Protein 2Q2L (pdb70)

Radius of gyration: 20.68 Å; Cα contacts (8 Å, |Δi|>4): 941; chains: 2; bounding box: 60×37×43 Å

Structure (mmCIF, N/CA/C/O backbone):
data_2Q2L
#
_entry.id   2Q2L
#
_cell.length_a   89.14
_cell.length_b   64.12
_cell.length_c   63.62
_cell.angle_alpha   90.00
_cell.angle_beta   124.33
_cell.angle_gamma   90.00
#
_symmetry.space_group_name_H-M   'C 1 2 1'
#
loop_
_entity.id
_entity.type
_entity.pdbx_description
1 polymer 'Superoxide Dismutase'
2 non-polymer 'ZINC ION'
3 non-polymer 'IODIDE ION'
4 water water
#
loop_
_atom_site.group_PDB
_atom_site.id
_atom_site.type_symbol
_atom_site.label_atom_id
_atom_site.label_alt_id
_atom_site.label_comp_id
_atom_site.label_asym_id
_atom_site.label_entity_id
_atom_site.label_seq_id
_atom_site.pdbx_PDB_ins_code
_atom_site.Cartn_x
_atom_site.Cartn_y
_atom_site.Cartn_z
_atom_site.occupancy
_atom_site.B_iso_or_equiv
_atom_site.auth_seq_id
_atom_site.auth_comp_id
_atom_site.auth_asym_id
_atom_site.auth_atom_id
_atom_site.pdbx_PDB_model_num
ATOM 1 N N . MET A 1 1 ? 21.089 18.252 19.776 1.00 30.28 1 MET A N 1
ATOM 2 C CA . MET A 1 1 ? 21.275 16.866 19.212 1.00 31.19 1 MET A CA 1
ATOM 3 C C . MET A 1 1 ? 20.445 15.799 19.848 1.00 30.07 1 MET A C 1
ATOM 4 O O . MET A 1 1 ? 20.720 15.382 21.017 1.00 30.91 1 MET A O 1
ATOM 9 N N . ALA A 1 2 ? 19.456 15.338 19.067 1.00 27.44 2 ALA A N 1
ATOM 10 C CA . ALA A 1 2 ? 18.680 14.171 19.404 1.00 25.01 2 ALA A CA 1
ATOM 11 C C . ALA A 1 2 ? 19.444 12.877 19.093 1.00 24.02 2 ALA A C 1
ATOM 12 O O . ALA A 1 2 ? 20.137 12.793 18.076 1.00 22.07 2 ALA A O 1
ATOM 14 N N . LYS A 1 3 ? 19.313 11.873 19.987 1.00 22.29 3 LYS A N 1
ATOM 15 C CA . LYS A 1 3 ? 19.974 10.598 19.800 1.00 20.97 3 LYS A CA 1
ATOM 16 C C . LYS A 1 3 ? 19.046 9.440 20.150 1.00 21.40 3 LYS A C 1
ATOM 17 O O . LYS A 1 3 ? 18.180 9.548 21.029 1.00 20.93 3 LYS A O 1
ATOM 23 N N . GLY A 1 4 ? 19.252 8.324 19.458 1.00 20.30 4 GLY A N 1
ATOM 24 C CA . GLY A 1 4 ? 18.453 7.165 19.636 1.00 19.68 4 GLY A CA 1
ATOM 25 C C . GLY A 1 4 ? 19.317 5.967 19.445 1.00 19.61 4 GL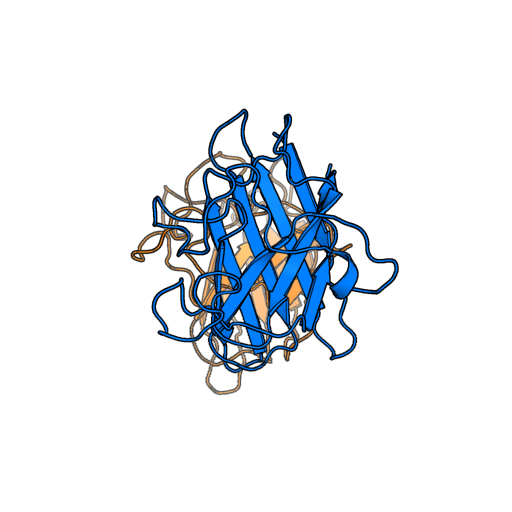Y A C 1
ATOM 26 O O . GLY A 1 4 ? 20.344 6.019 18.773 1.00 19.55 4 GLY A O 1
ATOM 27 N N . VAL A 1 5 ? 18.921 4.880 20.088 1.00 19.84 5 VAL A N 1
ATOM 28 C CA . VAL A 1 5 ? 19.646 3.636 19.939 1.00 18.73 5 VAL A CA 1
ATOM 29 C C . VAL A 1 5 ? 18.701 2.450 20.097 1.00 19.14 5 VAL A C 1
ATOM 30 O O . VAL A 1 5 ? 17.871 2.397 21.040 1.00 19.60 5 VAL A O 1
ATOM 34 N N . ALA A 1 6 ? 18.827 1.543 19.132 1.00 18.82 6 ALA A N 1
ATOM 35 C CA . ALA A 1 6 ? 18.106 0.313 19.090 1.00 17.92 6 ALA A CA 1
ATOM 36 C C . ALA A 1 6 ? 19.064 -0.851 19.171 1.00 18.13 6 ALA A C 1
ATOM 37 O O . ALA A 1 6 ? 20.060 -0.929 18.468 1.00 18.54 6 ALA A O 1
ATOM 39 N N . VAL A 1 7 ? 18.756 -1.738 20.086 1.00 18.99 7 VAL A N 1
ATOM 40 C CA . VAL A 1 7 ? 19.491 -2.928 20.306 1.00 20.12 7 VAL A CA 1
ATOM 41 C C . VAL A 1 7 ? 18.650 -4.032 19.711 1.00 21.86 7 VAL A C 1
ATOM 42 O O . VAL A 1 7 ? 17.468 -4.161 20.036 1.00 22.85 7 VAL A O 1
ATOM 46 N N . LEU A 1 8 ? 19.254 -4.817 18.817 1.00 22.60 8 LEU A N 1
ATOM 47 C CA . LEU A 1 8 ? 18.529 -5.868 18.128 1.00 23.31 8 LEU A CA 1
ATOM 48 C C . LEU A 1 8 ? 18.291 -7.090 19.000 1.00 23.69 8 LEU A C 1
ATOM 49 O O . LEU A 1 8 ? 19.220 -7.572 19.666 1.00 23.22 8 LEU A O 1
ATOM 54 N N . SER A 1 9 ? 17.045 -7.588 18.985 1.00 24.51 9 SER A N 1
ATOM 55 C CA . SER A 1 9 ? 16.765 -8.968 19.345 1.00 26.19 9 SER A CA 1
ATOM 56 C C . SER A 1 9 ? 16.196 -9.722 18.164 1.00 27.46 9 SER A C 1
ATOM 57 O O . SER A 1 9 ? 15.721 -9.144 17.188 1.00 28.47 9 SER A O 1
ATOM 60 N N . SER A 1 10 ? 16.289 -11.032 18.281 1.00 29.38 10 SER A N 1
ATOM 61 C CA . SER A 1 10 ? 16.032 -11.989 17.212 1.00 30.71 10 SER A CA 1
ATOM 62 C C . SER A 1 10 ? 15.956 -13.356 17.893 1.00 31.55 10 SER A C 1
ATOM 63 O O . SER A 1 10 ? 16.565 -13.520 18.969 1.00 31.10 10 SER A O 1
ATOM 66 N N . SER A 1 11 ? 15.262 -14.315 17.256 1.00 32.17 11 SER A N 1
ATOM 67 C CA . SER A 1 11 ? 15.216 -15.725 17.721 1.00 33.60 11 SER A CA 1
ATOM 68 C C . SER A 1 11 ? 15.771 -16.745 16.627 1.00 35.53 11 SER A C 1
ATOM 69 O O . SER A 1 11 ? 15.160 -17.780 16.287 1.00 36.67 11 SER A O 1
ATOM 72 N N . GLU A 1 12 ? 16.959 -16.405 16.116 1.00 35.55 12 GLU A N 1
ATOM 73 C CA . GLU A 1 12 ? 17.412 -16.672 14.778 1.00 34.97 12 GLU A CA 1
ATOM 74 C C . GLU A 1 12 ? 18.871 -16.168 14.725 1.00 33.94 12 GLU A C 1
ATOM 75 O O . GLU A 1 12 ? 19.503 -16.138 13.675 1.00 33.08 12 GLU A O 1
ATOM 81 N N . GLY A 1 13 ? 19.379 -15.722 15.864 1.00 32.56 13 GLY A N 1
ATOM 82 C CA . GLY A 1 13 ? 20.794 -15.444 16.001 1.00 31.37 13 GLY A CA 1
ATOM 83 C C . GLY A 1 13 ? 21.303 -14.128 15.434 1.00 29.68 13 GLY A C 1
ATOM 84 O O . GLY A 1 13 ? 22.498 -13.874 15.487 1.00 30.12 13 GLY A O 1
ATOM 85 N N . VAL A 1 14 ? 20.423 -13.303 14.883 1.00 28.06 14 VAL A N 1
ATOM 86 C CA . VAL A 1 14 ? 20.771 -11.911 14.505 1.00 25.25 14 VAL A CA 1
ATOM 87 C C . VAL A 1 14 ? 21.142 -11.057 15.719 1.00 24.62 14 VAL A C 1
ATOM 88 O O . VAL A 1 14 ? 20.464 -11.031 16.760 1.00 24.79 14 VAL A O 1
ATOM 92 N N . ALA A 1 15 ? 22.257 -10.347 15.610 1.00 23.88 15 ALA A N 1
ATOM 93 C CA . ALA A 1 15 ? 22.570 -9.375 16.656 1.00 21.86 15 ALA A CA 1
ATOM 94 C C . ALA A 1 15 ? 23.056 -8.053 16.057 1.00 20.78 15 ALA A C 1
ATOM 95 O O . ALA A 1 15 ? 23.531 -8.022 14.961 1.00 20.08 15 ALA A O 1
ATOM 97 N N . GLY A 1 16 ? 22.946 -6.952 16.789 1.00 21.23 16 GLY A N 1
ATOM 98 C CA . GLY A 1 16 ? 23.383 -5.674 16.283 1.00 21.32 16 GLY A CA 1
ATOM 99 C C . GLY A 1 16 ? 22.911 -4.498 17.120 1.00 21.89 16 GLY A C 1
ATOM 100 O O . GLY A 1 16 ? 22.061 -4.655 17.992 1.00 20.84 16 GLY A O 1
ATOM 101 N N . THR A 1 17 ? 23.504 -3.319 16.862 1.00 22.28 17 THR A N 1
ATOM 102 C CA . THR A 1 17 ? 22.979 -2.059 17.352 1.00 21.94 17 THR A CA 1
ATOM 103 C C . THR A 1 17 ? 22.906 -1.011 16.226 1.00 21.74 17 THR A C 1
ATOM 104 O O . THR A 1 17 ? 23.646 -1.088 15.262 1.00 21.06 17 THR A O 1
ATOM 108 N N . ILE A 1 18 ? 21.907 -0.137 16.315 1.00 21.02 18 ILE A N 1
ATOM 109 C CA . ILE A 1 18 ? 21.592 0.870 15.343 1.00 20.45 18 ILE A CA 1
ATOM 110 C C . ILE A 1 18 ? 21.517 2.203 16.087 1.00 21.53 18 ILE A C 1
ATOM 111 O O . ILE A 1 18 ? 20.765 2.335 17.057 1.00 21.13 18 ILE A O 1
ATOM 116 N N . LEU A 1 19 ? 22.280 3.183 15.623 1.00 22.25 19 LEU A N 1
ATOM 117 C CA . LEU A 1 19 ? 22.296 4.506 16.239 1.00 23.40 19 LEU A CA 1
ATOM 118 C C . LEU A 1 19 ? 21.554 5.477 15.313 1.00 23.63 19 LEU A C 1
ATOM 119 O O . LEU A 1 19 ? 21.669 5.370 14.065 1.00 23.42 19 LEU A O 1
ATOM 124 N N . PHE A 1 20 ? 20.834 6.417 15.932 1.00 23.00 20 PHE A N 1
ATOM 125 C CA . PHE A 1 20 ? 20.225 7.541 15.251 1.00 23.61 20 PHE A CA 1
ATOM 126 C C . PHE A 1 20 ? 20.721 8.831 15.904 1.00 25.24 20 PHE A C 1
ATOM 127 O O . PHE A 1 20 ? 21.115 8.872 17.093 1.00 25.07 20 PHE A O 1
ATOM 135 N N . THR A 1 21 ? 20.627 9.908 15.122 1.00 26.55 21 THR A N 1
ATOM 136 C CA . THR A 1 21 ? 21.305 11.165 15.385 1.00 26.03 21 THR A CA 1
ATOM 137 C C . THR A 1 21 ? 20.564 12.139 14.523 1.00 27.72 21 THR A C 1
ATOM 138 O O . THR A 1 21 ? 20.155 11.782 13.416 1.00 27.84 21 THR A O 1
ATOM 142 N N . GLN A 1 22 ? 20.341 13.350 15.038 1.00 29.50 22 GLN A N 1
ATOM 143 C CA . GLN A 1 22 ? 19.704 14.434 14.297 1.00 31.32 22 GLN A CA 1
ATOM 144 C C . GLN A 1 22 ? 20.073 15.775 14.919 1.00 33.22 22 GLN A C 1
ATOM 145 O O . GLN A 1 22 ? 19.645 16.009 16.055 1.00 32.83 22 GLN A O 1
ATOM 151 N N . GLU A 1 23 ? 20.847 16.637 14.204 1.00 36.05 23 GLU A N 1
ATOM 152 C CA . GLU A 1 23 ? 21.128 18.053 14.637 1.00 38.57 23 GLU A CA 1
ATOM 153 C C . GLU A 1 23 ? 19.878 18.884 14.388 1.00 39.61 23 GLU A C 1
ATOM 154 O O . GLU A 1 23 ? 19.425 18.980 13.224 1.00 40.61 23 GLU A O 1
ATOM 160 N N . GLY A 1 24 ? 19.330 19.484 15.445 1.00 39.91 24 GLY A N 1
ATOM 161 C CA . GLY A 1 24 ? 18.190 20.394 15.319 1.00 40.80 24 GLY A CA 1
ATOM 162 C C . GLY A 1 24 ? 17.140 19.655 14.538 1.00 41.50 24 GLY A C 1
ATOM 163 O O . GLY A 1 24 ? 16.724 18.550 14.948 1.00 42.80 24 GLY A O 1
ATOM 164 N N . ASP A 1 25 ? 16.725 20.212 13.406 1.00 41.42 25 ASP A N 1
ATOM 165 C CA . ASP A 1 25 ? 15.860 19.456 12.500 1.00 41.60 25 ASP A CA 1
ATOM 166 C C . ASP A 1 25 ? 16.427 19.195 11.052 1.00 40.16 25 ASP A C 1
ATOM 167 O O . ASP A 1 25 ? 15.666 19.132 10.077 1.00 39.92 25 ASP A O 1
ATOM 172 N N . GLY A 1 26 ? 17.755 19.044 10.934 1.00 37.77 26 GLY A N 1
ATOM 173 C CA . GLY A 1 26 ? 18.358 18.389 9.749 1.00 35.29 26 GLY A CA 1
ATOM 174 C C . GLY A 1 26 ? 17.880 16.915 9.485 1.00 32.39 26 GLY A C 1
ATOM 175 O O . GLY A 1 26 ? 16.943 16.439 10.120 1.00 31.61 26 GLY A O 1
ATOM 176 N N . PRO A 1 27 ? 18.539 16.186 8.553 1.00 30.16 27 PRO A N 1
ATOM 177 C CA . PRO A 1 27 ? 18.131 14.808 8.353 1.00 28.09 27 PRO A CA 1
ATOM 178 C C . PRO A 1 27 ? 18.573 13.973 9.547 1.00 26.23 27 PRO A C 1
ATOM 179 O O . PRO A 1 27 ? 19.458 14.428 10.307 1.00 25.31 27 PRO A O 1
ATOM 183 N N . THR A 1 28 ? 17.971 12.770 9.713 1.00 24.05 28 THR A N 1
ATOM 184 C CA . THR A 1 28 ? 18.565 11.809 10.631 1.00 21.88 28 THR A CA 1
ATOM 185 C C . THR A 1 28 ? 19.585 10.925 9.982 1.00 21.17 28 THR A C 1
ATOM 186 O O . THR A 1 28 ? 19.413 10.478 8.874 1.00 21.66 28 THR A O 1
ATOM 190 N N . THR A 1 29 ? 20.708 10.753 10.663 1.00 20.43 29 THR A N 1
ATOM 191 C CA . THR A 1 29 ? 21.728 9.794 10.244 1.00 18.52 29 THR A CA 1
ATOM 192 C C . THR A 1 29 ? 21.578 8.487 11.028 1.00 19.51 29 THR A C 1
ATOM 193 O O . THR A 1 29 ? 21.550 8.495 12.290 1.00 17.69 29 THR A O 1
ATOM 197 N N . VAL A 1 30 ? 21.491 7.364 10.303 1.00 19.63 30 VAL A N 1
ATOM 198 C CA . VAL A 1 30 ? 21.404 6.051 10.982 1.00 20.05 30 VAL A CA 1
ATOM 199 C C . VAL A 1 30 ? 22.598 5.192 10.649 1.00 20.82 30 VAL A C 1
ATOM 200 O O . VAL A 1 30 ? 22.975 5.032 9.490 1.00 20.35 30 VAL A O 1
ATOM 204 N N . THR A 1 31 ? 23.241 4.708 11.712 1.00 21.38 31 THR A N 1
ATOM 205 C CA . THR A 1 31 ? 24.445 3.956 11.568 1.00 21.26 31 THR A CA 1
ATOM 206 C C . THR A 1 31 ? 24.335 2.641 12.299 1.00 21.61 31 THR A C 1
ATOM 207 O O . THR A 1 31 ? 24.127 2.568 13.522 1.00 21.65 31 THR A O 1
ATOM 211 N N . GLY A 1 32 ? 24.412 1.575 11.534 1.00 21.33 32 GLY A N 1
ATOM 212 C CA . GLY A 1 32 ? 24.128 0.306 12.103 1.00 22.47 32 GLY A CA 1
ATOM 213 C C . GLY A 1 32 ? 25.249 -0.654 11.918 1.00 24.26 32 GLY A C 1
ATOM 214 O O . GLY A 1 32 ? 26.105 -0.506 10.989 1.00 25.29 32 GLY A O 1
ATOM 215 N N . ASN A 1 33 ? 25.234 -1.679 12.758 1.00 24.86 33 ASN A N 1
ATOM 216 C CA . ASN A 1 33 ? 26.238 -2.709 12.684 1.00 28.24 33 ASN A CA 1
ATOM 217 C C . ASN A 1 33 ? 25.533 -3.946 13.175 1.00 27.84 33 ASN A C 1
ATOM 218 O O . ASN A 1 33 ? 24.895 -3.918 14.225 1.00 28.80 33 ASN A O 1
ATOM 223 N N . ILE A 1 34 ? 25.534 -5.009 12.363 1.00 27.28 34 ILE A N 1
ATOM 224 C CA . ILE A 1 34 ? 24.667 -6.176 12.611 1.00 25.97 34 ILE A CA 1
ATOM 225 C C . ILE A 1 34 ? 25.393 -7.420 12.246 1.00 24.72 34 ILE A C 1
ATOM 226 O O . ILE A 1 34 ? 26.146 -7.413 11.315 1.00 24.69 34 ILE A O 1
ATOM 231 N N . SER A 1 35 ? 25.132 -8.511 12.944 1.00 24.89 35 SER A N 1
ATOM 232 C CA . SER A 1 35 ? 25.769 -9.799 12.628 1.00 25.16 35 SER A CA 1
ATOM 233 C C . SER A 1 35 ? 24.734 -10.903 12.625 1.00 24.24 35 SER A C 1
ATOM 234 O O . SER A 1 35 ? 23.582 -10.716 13.078 1.00 22.54 35 SER A O 1
ATOM 237 N N . GLY A 1 36 ? 25.157 -12.045 12.093 1.00 24.05 36 GLY A N 1
ATOM 238 C CA . GLY A 1 36 ? 24.323 -13.270 12.048 1.00 25.11 36 GLY A CA 1
ATOM 239 C C . GLY A 1 36 ? 23.256 -13.330 10.970 1.00 25.07 36 GLY A C 1
ATOM 240 O O . GLY A 1 36 ? 22.216 -13.950 11.163 1.00 26.64 36 GLY A O 1
ATOM 241 N N . LEU A 1 37 ? 23.557 -12.716 9.837 1.00 25.31 37 LEU A N 1
ATOM 242 C CA A LEU A 1 37 ? 22.627 -12.544 8.730 0.50 25.39 37 LEU A CA 1
ATOM 243 C CA B LEU A 1 37 ? 22.623 -12.576 8.721 0.50 24.97 37 LEU A CA 1
ATOM 244 C C . LEU A 1 37 ? 23.197 -13.234 7.471 1.00 25.71 37 LEU A C 1
ATOM 245 O O . LEU A 1 37 ? 24.455 -13.272 7.270 1.00 25.32 37 LEU A O 1
ATOM 254 N N . LYS A 1 38 ? 22.293 -13.774 6.645 1.00 25.92 38 LYS A N 1
ATOM 255 C CA . LYS A 1 38 ? 22.589 -14.327 5.296 1.00 26.93 38 LYS A CA 1
ATOM 256 C C . LYS A 1 38 ? 23.109 -13.206 4.415 1.00 25.87 38 LYS A C 1
ATOM 257 O O . LYS A 1 38 ? 22.567 -12.081 4.431 1.00 25.75 38 LYS A O 1
ATOM 263 N N . PRO A 1 39 ? 24.216 -13.464 3.709 1.00 25.07 39 PRO A N 1
ATOM 264 C CA . PRO A 1 39 ? 24.734 -12.436 2.818 1.00 24.04 39 PRO A CA 1
ATOM 265 C C . PRO A 1 39 ? 23.736 -11.944 1.759 1.00 24.63 39 PRO A C 1
ATOM 266 O O . PRO A 1 39 ? 22.947 -12.748 1.211 1.00 26.06 39 PRO A O 1
ATOM 270 N N . GLY A 1 40 ? 23.806 -10.651 1.427 1.00 23.45 40 GLY A N 1
ATOM 271 C CA . GLY A 1 40 ? 23.031 -10.132 0.357 1.00 22.84 40 GLY A CA 1
ATOM 272 C C . GLY A 1 40 ? 22.143 -9.085 0.977 1.00 22.41 40 GLY A C 1
ATOM 273 O O . GLY A 1 40 ? 22.368 -8.658 2.102 1.00 21.55 40 GLY A O 1
ATOM 274 N N . LEU A 1 41 ? 21.121 -8.694 0.228 1.00 22.23 41 LEU A N 1
ATOM 275 C CA . LEU A 1 41 ? 20.295 -7.558 0.552 1.00 21.76 41 LEU A CA 1
ATOM 276 C C . LEU A 1 41 ? 19.129 -7.991 1.421 1.00 21.28 41 LEU A C 1
ATOM 277 O O . LEU A 1 41 ? 18.493 -9.042 1.173 1.00 20.03 41 LEU A O 1
ATOM 282 N N . HIS A 1 42 ? 18.935 -7.194 2.482 1.00 20.57 42 HIS A N 1
ATOM 283 C CA . HIS A 1 42 ? 17.897 -7.321 3.469 1.00 20.36 42 HIS A CA 1
ATOM 284 C C . HIS A 1 42 ? 17.149 -6.008 3.558 1.00 20.92 42 HIS A C 1
ATOM 285 O O . HIS A 1 42 ? 17.762 -4.928 3.712 1.00 23.42 42 HIS A O 1
ATOM 292 N N . GLY A 1 43 ? 15.839 -6.033 3.489 1.00 20.73 43 GLY A N 1
ATOM 293 C CA . GLY A 1 43 ? 15.089 -4.777 3.708 1.00 19.36 43 GLY A CA 1
ATOM 294 C C . GLY A 1 43 ? 15.140 -4.280 5.159 1.00 20.24 43 GLY A C 1
ATOM 295 O O . GLY A 1 43 ? 15.233 -5.062 6.124 1.00 20.61 43 GLY A O 1
ATOM 296 N N . PHE A 1 44 ? 15.062 -2.976 5.327 1.00 19.18 44 PHE A N 1
ATOM 297 C CA . PHE A 1 44 ? 15.416 -2.371 6.572 1.00 19.03 44 PHE A CA 1
ATOM 298 C C . PHE A 1 44 ? 14.541 -1.129 6.830 1.00 19.67 44 PHE A C 1
ATOM 299 O O . PHE A 1 44 ? 14.638 -0.107 6.142 1.00 19.40 44 PHE A O 1
ATOM 307 N N . HIS A 1 45 ? 13.629 -1.221 7.794 1.00 20.25 45 HIS A N 1
ATOM 308 C CA . HIS A 1 45 ? 12.569 -0.222 7.817 1.00 18.88 45 HIS A CA 1
ATOM 309 C C . HIS A 1 45 ? 12.411 0.197 9.251 1.00 18.96 45 HIS A C 1
ATOM 310 O O . HIS A 1 45 ? 12.779 -0.541 10.179 1.00 17.23 45 HIS A O 1
ATOM 317 N N . VAL A 1 46 ? 11.929 1.421 9.420 1.00 18.18 46 VAL A N 1
ATOM 318 C CA . VAL A 1 46 ? 11.368 1.798 10.709 1.00 17.30 46 VAL A CA 1
ATOM 319 C C . VAL A 1 46 ? 9.905 1.379 10.701 1.00 16.58 46 VAL A C 1
ATOM 320 O O . VAL A 1 46 ? 9.159 1.734 9.768 1.00 15.22 46 VAL A O 1
ATOM 324 N N . HIS A 1 47 ? 9.504 0.620 11.733 1.00 16.42 47 HIS A N 1
ATOM 325 C CA . HIS A 1 47 ? 8.098 0.142 11.850 1.00 16.49 47 HIS A CA 1
ATOM 326 C C . HIS A 1 47 ? 7.263 1.079 12.684 1.00 16.61 47 HIS A C 1
ATOM 327 O O . HIS A 1 47 ? 7.861 1.957 13.295 1.00 17.80 47 HIS A O 1
ATOM 334 N N . ALA A 1 48 ? 5.924 0.958 12.670 1.00 16.55 48 ALA A N 1
ATOM 335 C CA . ALA A 1 48 ? 5.034 1.979 13.265 1.00 16.76 48 ALA A CA 1
ATOM 336 C C . ALA A 1 48 ? 5.101 2.056 14.785 1.00 18.07 48 ALA A C 1
ATOM 337 O O . ALA A 1 48 ? 5.104 3.165 15.338 1.00 18.33 48 ALA A O 1
ATOM 339 N N . LEU A 1 49 ? 5.139 0.888 15.448 1.00 17.65 49 LEU A N 1
ATOM 340 C CA . LEU A 1 49 ? 4.957 0.812 16.888 1.00 17.14 49 LEU A CA 1
ATOM 341 C C . LEU A 1 49 ? 6.205 0.202 17.493 1.00 17.08 49 LEU A C 1
ATOM 342 O O . LEU A 1 49 ? 7.027 -0.352 16.771 1.00 15.73 49 LEU A O 1
ATOM 347 N N . GLY A 1 50 ? 6.346 0.347 18.813 1.00 16.81 50 GLY A N 1
ATOM 348 C CA . GLY A 1 50 ? 7.486 -0.262 19.562 1.00 17.40 50 GLY A CA 1
ATOM 349 C C . GLY A 1 50 ? 6.952 -1.282 20.522 1.00 18.41 50 GLY A C 1
ATOM 350 O O . GLY A 1 50 ? 7.473 -1.467 21.606 1.00 18.87 50 GLY A O 1
ATOM 351 N N . ASP A 1 51 ? 5.858 -1.931 20.106 1.00 19.65 51 ASP A N 1
ATOM 352 C CA . ASP A 1 51 ? 5.154 -2.891 20.907 1.00 20.39 51 ASP A CA 1
ATOM 353 C C . ASP A 1 51 ? 5.787 -4.226 20.592 1.00 21.16 51 ASP A C 1
ATOM 354 O O . ASP A 1 51 ? 5.680 -4.695 19.477 1.00 23.60 51 ASP A O 1
ATOM 359 N N . THR A 1 52 ? 6.471 -4.837 21.563 1.00 21.66 52 THR A N 1
ATOM 360 C CA . THR A 1 52 ? 7.107 -6.126 21.353 1.00 19.39 52 THR A CA 1
ATOM 361 C C . THR A 1 52 ? 6.462 -7.229 22.190 1.00 20.91 52 THR A C 1
ATOM 362 O O . THR A 1 52 ? 7.102 -8.218 22.394 1.00 21.94 52 THR A O 1
ATOM 366 N N . THR A 1 53 ? 5.202 -7.087 22.628 1.00 21.66 53 THR A N 1
ATOM 367 C CA . THR A 1 53 ? 4.503 -8.148 23.363 1.00 22.58 53 THR A CA 1
ATOM 368 C C . THR A 1 53 ? 4.350 -9.435 22.582 1.00 24.14 53 THR A C 1
ATOM 369 O O . THR A 1 53 ? 4.255 -10.531 23.170 1.00 23.82 53 THR A O 1
ATOM 373 N N . ASN A 1 54 ? 4.331 -9.317 21.259 1.00 24.75 54 ASN A N 1
ATOM 374 C CA . ASN A 1 54 ? 4.380 -10.516 20.426 1.00 25.00 54 ASN A CA 1
ATOM 375 C C . ASN A 1 54 ? 5.637 -10.512 19.535 1.00 25.11 54 ASN A C 1
ATOM 376 O O . ASN A 1 54 ? 5.610 -10.872 18.374 1.00 26.29 54 ASN A O 1
ATOM 381 N N . GLY A 1 55 ? 6.768 -10.097 20.087 1.00 23.88 55 GLY A N 1
ATOM 382 C CA . GLY A 1 55 ? 7.964 -10.060 19.303 1.00 22.61 55 GLY A CA 1
ATOM 383 C C . GLY A 1 55 ? 8.001 -8.950 18.278 1.00 22.06 55 GLY A C 1
ATOM 384 O O . GLY A 1 55 ? 7.406 -7.920 18.462 1.00 21.30 55 GLY A O 1
ATOM 385 N N . CYS A 1 56 ? 8.748 -9.172 17.196 1.00 21.76 56 CYS A N 1
ATOM 386 C CA . CYS A 1 56 ? 8.734 -8.295 16.040 1.00 20.66 56 CYS A CA 1
ATOM 387 C C . CYS A 1 56 ? 7.387 -8.118 15.399 1.00 20.09 56 CYS A C 1
ATOM 388 O O . CYS A 1 56 ? 7.182 -7.119 14.727 1.00 20.23 56 CYS A O 1
ATOM 391 N N . MET A 1 57 ? 6.495 -9.085 15.575 1.00 20.42 57 MET A N 1
ATOM 392 C CA . MET A 1 57 ? 5.194 -9.018 14.917 1.00 22.40 57 MET A CA 1
ATOM 393 C C . MET A 1 57 ? 4.310 -7.861 15.443 1.00 21.84 57 MET A C 1
ATOM 394 O O . MET A 1 57 ? 3.608 -7.213 14.659 1.00 23.75 57 MET A O 1
ATOM 399 N N . SER A 1 58 ? 4.351 -7.578 16.737 1.00 20.09 58 SER A N 1
ATOM 400 C CA . SER A 1 58 ? 3.520 -6.539 17.267 1.00 18.87 58 SER A CA 1
ATOM 401 C C . SER A 1 58 ? 3.968 -5.121 16.945 1.00 18.92 58 SER A C 1
ATOM 402 O O . SER A 1 58 ? 3.324 -4.137 17.321 1.00 20.17 58 SER A O 1
ATOM 405 N N . THR A 1 59 ? 5.042 -4.999 16.199 1.00 18.47 59 THR A N 1
ATOM 406 C CA . THR A 1 59 ? 5.565 -3.685 15.816 1.00 17.22 59 THR A CA 1
ATOM 407 C C . THR A 1 59 ? 4.862 -3.014 14.651 1.00 17.68 59 THR A C 1
ATOM 408 O O . THR A 1 59 ? 5.263 -1.958 14.242 1.00 19.79 59 THR A O 1
ATOM 412 N N . GLY A 1 60 ? 3.789 -3.574 14.118 1.00 18.42 60 GLY A N 1
ATOM 413 C CA . GLY A 1 60 ? 3.005 -2.873 13.099 1.00 17.50 60 GLY A CA 1
ATOM 414 C C . GLY A 1 60 ? 3.639 -2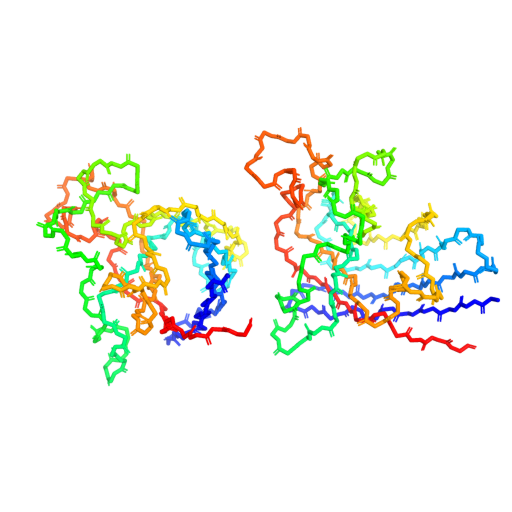.901 11.719 1.00 18.40 60 GLY A C 1
ATOM 415 O O . GLY A 1 60 ? 4.718 -3.490 11.534 1.00 18.16 60 GLY A O 1
ATOM 416 N N . PRO A 1 61 ? 3.007 -2.193 10.743 1.00 18.30 61 PRO A N 1
ATOM 417 C CA . PRO A 1 61 ? 3.528 -2.120 9.381 1.00 18.01 61 PRO A CA 1
ATOM 418 C C . PRO A 1 61 ? 4.674 -1.080 9.368 1.00 18.29 61 PRO A C 1
ATOM 419 O O . PRO A 1 61 ? 5.034 -0.603 10.465 1.00 17.28 61 PRO A O 1
ATOM 423 N N . HIS A 1 62 ? 5.187 -0.695 8.164 1.00 17.01 62 HIS A N 1
ATOM 424 C CA . HIS A 1 62 ? 6.183 0.310 8.094 1.00 15.96 62 HIS A CA 1
ATOM 425 C C . HIS A 1 62 ? 5.606 1.636 8.596 1.00 15.70 62 HIS A C 1
ATOM 426 O O . HIS A 1 62 ? 4.427 1.942 8.449 1.00 15.81 62 HIS A O 1
ATOM 433 N N . PHE A 1 63 ? 6.459 2.442 9.211 1.00 15.75 63 PHE A N 1
ATOM 434 C CA . PHE A 1 63 ? 6.044 3.731 9.773 1.00 14.46 63 PHE A CA 1
ATOM 435 C C . PHE A 1 63 ? 5.571 4.567 8.598 1.00 14.79 63 PHE A C 1
ATOM 436 O O . PHE A 1 63 ? 6.306 4.666 7.600 1.00 14.34 63 PHE A O 1
ATOM 444 N N . ASN A 1 64 ? 4.392 5.197 8.732 1.00 14.42 64 ASN A N 1
ATOM 445 C CA . ASN A 1 64 ? 3.710 5.764 7.592 1.00 15.09 64 ASN A CA 1
ATOM 446 C C . ASN A 1 64 ? 2.741 6.879 7.925 1.00 16.60 64 ASN A C 1
ATOM 447 O O . ASN A 1 64 ? 1.547 6.752 7.545 1.00 17.78 64 ASN A O 1
ATOM 452 N N . PRO A 1 65 ? 3.216 7.989 8.588 1.00 16.89 65 PRO A N 1
ATOM 453 C CA . PRO A 1 65 ? 2.226 9.043 8.908 1.00 16.35 65 PRO A CA 1
ATOM 454 C C . PRO A 1 65 ? 1.508 9.659 7.664 1.00 17.18 65 PRO A C 1
ATOM 455 O O . PRO A 1 65 ? 0.341 10.096 7.784 1.00 15.72 65 PRO A O 1
ATOM 459 N N . ALA A 1 66 ? 2.182 9.684 6.498 1.00 17.53 66 ALA A N 1
ATOM 460 C CA . ALA A 1 66 ? 1.579 10.294 5.286 1.00 18.66 66 ALA A CA 1
ATOM 461 C C . ALA A 1 66 ? 0.511 9.440 4.560 1.00 20.26 66 ALA A C 1
ATOM 462 O O . ALA A 1 66 ? -0.161 9.957 3.625 1.00 22.67 66 ALA A O 1
ATOM 464 N N . GLY A 1 67 ? 0.336 8.171 4.973 1.00 19.85 67 GLY A N 1
ATOM 465 C CA . GLY A 1 67 ? -0.605 7.250 4.337 1.00 20.33 67 GLY A CA 1
ATOM 466 C C . GLY A 1 67 ? -0.310 6.878 2.859 1.00 20.86 67 GLY A C 1
ATOM 467 O O . GLY A 1 67 ? -1.238 6.586 2.061 1.00 20.62 67 GLY A O 1
ATOM 468 N N . LYS A 1 68 ? 0.977 6.845 2.522 1.00 20.77 68 LYS A N 1
ATOM 469 C CA . LYS A 1 68 ? 1.483 6.467 1.193 1.00 18.95 68 LYS A CA 1
ATOM 470 C C . LYS A 1 68 ? 1.657 4.964 1.097 1.00 18.97 68 LYS A C 1
ATOM 471 O O . LYS A 1 68 ? 1.583 4.250 2.103 1.00 19.08 68 LYS A O 1
ATOM 477 N N . GLU A 1 69 ? 1.938 4.503 -0.126 1.00 18.77 69 GLU A N 1
ATOM 478 C CA . GLU A 1 69 ? 2.260 3.106 -0.411 1.00 18.27 69 GLU A CA 1
ATOM 479 C C . GLU A 1 69 ? 3.788 2.942 -0.402 1.00 18.51 69 GLU A C 1
ATOM 480 O O . GLU A 1 69 ? 4.572 3.930 -0.337 1.00 18.24 69 GLU A O 1
ATOM 486 N N . HIS A 1 70 ? 4.243 1.704 -0.384 1.00 17.86 70 HIS A N 1
ATOM 487 C CA . HIS A 1 70 ? 5.694 1.466 -0.231 1.00 17.23 70 HIS A CA 1
ATOM 488 C C . HIS A 1 70 ? 6.584 1.895 -1.445 1.00 17.29 70 HIS A C 1
ATOM 489 O O . HIS A 1 70 ? 6.161 1.799 -2.602 1.00 16.06 70 HIS A O 1
ATOM 496 N N . GLY A 1 71 ? 7.809 2.392 -1.161 1.00 17.87 71 GLY A N 1
ATOM 497 C CA . GLY A 1 71 ? 8.758 2.846 -2.168 1.00 16.42 71 GLY A CA 1
ATOM 498 C C . GLY A 1 71 ? 10.215 2.613 -1.777 1.00 18.43 71 GLY A C 1
ATOM 499 O O . GLY A 1 71 ? 10.483 1.833 -0.836 1.00 18.75 71 GLY A O 1
ATOM 500 N N . SER A 1 72 ? 11.156 3.209 -2.549 1.00 18.10 72 SER A N 1
ATOM 501 C CA A SER A 1 72 ? 12.537 3.295 -2.115 0.50 18.48 72 SER A CA 1
ATOM 502 C CA B SER A 1 72 ? 12.572 3.338 -2.187 0.50 17.51 72 SER A CA 1
ATOM 503 C C . SER A 1 72 ? 12.713 4.536 -1.269 1.00 19.01 72 SER A C 1
ATOM 504 O O . SER A 1 72 ? 11.844 5.466 -1.281 1.00 19.31 72 SER A O 1
ATOM 509 N N . PRO A 1 73 ? 13.787 4.569 -0.472 1.00 19.91 73 PRO A N 1
ATOM 510 C CA . PRO A 1 73 ? 13.940 5.815 0.281 1.00 20.97 73 PRO A CA 1
ATOM 511 C C . PRO A 1 73 ? 14.067 7.080 -0.626 1.00 23.26 73 PRO A C 1
ATOM 512 O O . PRO A 1 73 ? 13.875 8.199 -0.176 1.00 23.35 73 PRO A O 1
ATOM 516 N N . GLU A 1 74 ? 14.431 6.904 -1.891 1.00 27.39 74 GLU A N 1
ATOM 517 C CA . GLU A 1 74 ? 14.649 8.048 -2.802 1.00 30.38 74 GLU A CA 1
ATOM 518 C C . GLU A 1 74 ? 13.443 8.451 -3.551 1.00 29.91 74 GLU A C 1
ATOM 519 O O . GLU A 1 74 ? 13.584 9.367 -4.326 1.00 30.68 74 GLU A O 1
ATOM 525 N N . ASP A 1 75 ? 12.322 7.761 -3.381 1.00 29.68 75 ASP A N 1
ATOM 526 C CA . ASP A 1 75 ? 11.065 8.125 -4.067 1.00 31.20 75 ASP A CA 1
ATOM 527 C C . ASP A 1 75 ? 10.209 9.149 -3.327 1.00 31.26 75 ASP A C 1
ATOM 528 O O . ASP A 1 75 ? 10.267 9.232 -2.108 1.00 33.22 75 ASP A O 1
ATOM 533 N N . GLU A 1 76 ? 9.376 9.909 -4.030 1.00 31.70 76 GLU A N 1
ATOM 534 C CA . GLU A 1 76 ? 8.279 10.630 -3.338 1.00 31.34 76 GLU A CA 1
ATOM 535 C C . GLU A 1 76 ? 7.241 9.659 -2.721 1.00 30.06 76 GLU A C 1
ATOM 536 O O . GLU A 1 76 ? 6.836 9.838 -1.582 1.00 29.50 76 GLU A O 1
ATOM 542 N N . THR A 1 77 ? 6.832 8.636 -3.491 1.00 28.90 77 THR A N 1
ATOM 543 C CA . THR A 1 77 ? 5.913 7.586 -3.058 1.00 27.16 77 THR A CA 1
ATOM 544 C C . THR A 1 77 ? 6.646 6.512 -2.250 1.00 26.26 77 THR A C 1
ATOM 545 O O . THR A 1 77 ? 7.394 5.675 -2.814 1.00 25.18 77 THR A O 1
ATOM 549 N N . ARG A 1 78 ? 6.362 6.503 -0.937 1.00 25.68 78 ARG A N 1
ATOM 550 C CA . ARG A 1 78 ? 7.339 6.093 0.073 1.00 23.78 78 ARG A CA 1
ATOM 551 C C . ARG A 1 78 ? 6.629 6.184 1.396 1.00 23.25 78 ARG A C 1
ATOM 552 O O . ARG A 1 78 ? 5.919 7.179 1.651 1.00 22.63 78 ARG A O 1
ATOM 560 N N . HIS A 1 79 ? 6.852 5.192 2.256 1.00 21.31 79 HIS A N 1
ATOM 561 C CA . HIS A 1 79 ? 6.491 5.285 3.649 1.00 19.87 79 HIS A CA 1
ATOM 562 C C . HIS A 1 79 ? 7.632 6.097 4.319 1.00 19.86 79 HIS A C 1
ATOM 563 O O . HIS A 1 79 ? 8.782 6.195 3.794 1.00 19.43 79 HIS A O 1
ATOM 570 N N . ALA A 1 80 ? 7.353 6.701 5.467 1.00 19.64 80 ALA A N 1
ATOM 571 C CA . ALA A 1 80 ? 8.436 7.400 6.199 1.00 18.68 80 ALA A CA 1
ATOM 572 C C . ALA A 1 80 ? 9.530 6.411 6.595 1.00 18.45 80 ALA A C 1
ATOM 573 O O . ALA A 1 80 ? 10.739 6.703 6.464 1.00 17.88 80 ALA A O 1
ATOM 575 N N . GLY A 1 81 ? 9.104 5.206 7.035 1.00 17.82 81 GLY A N 1
ATOM 576 C CA . GLY A 1 81 ? 10.047 4.167 7.433 1.00 16.63 81 GLY A CA 1
ATOM 577 C C . GLY A 1 81 ? 10.837 3.488 6.343 1.00 17.55 81 GLY A C 1
ATOM 578 O O . GLY A 1 81 ? 11.637 2.607 6.642 1.00 17.41 81 GLY A O 1
ATOM 579 N N . ASP A 1 82 ? 10.648 3.897 5.071 1.00 18.97 82 ASP A N 1
ATOM 580 C CA . ASP A 1 82 ? 11.266 3.199 3.900 1.00 19.31 82 ASP A CA 1
ATOM 581 C C . ASP A 1 82 ? 12.707 3.534 3.754 1.00 20.17 82 ASP A C 1
ATOM 582 O O . ASP A 1 82 ? 13.096 4.514 3.118 1.00 21.03 82 ASP A O 1
ATOM 587 N N . LEU A 1 83 ? 13.489 2.669 4.366 1.00 21.08 83 LEU A N 1
ATOM 588 C CA . LEU A 1 83 ? 14.900 2.842 4.515 1.00 21.60 83 LEU A CA 1
ATOM 589 C C . LEU A 1 83 ? 15.712 1.960 3.551 1.00 21.81 83 LEU A C 1
ATOM 590 O O . LEU A 1 83 ? 16.920 2.068 3.513 1.00 23.84 83 LEU A O 1
ATOM 595 N N . GLY A 1 84 ? 15.055 1.135 2.745 1.00 20.99 84 GLY A N 1
ATOM 596 C CA . GLY A 1 84 ? 15.696 0.438 1.621 1.00 18.36 84 GLY A CA 1
ATOM 597 C C . GLY A 1 84 ? 16.255 -0.874 2.041 1.00 19.68 84 GLY A C 1
ATOM 598 O O . GLY A 1 84 ? 15.664 -1.600 2.873 1.00 18.93 84 GLY A O 1
ATOM 599 N N . ASN A 1 85 ? 17.430 -1.187 1.503 1.00 19.27 85 ASN A N 1
ATOM 600 C CA . ASN A 1 85 ? 18.104 -2.413 1.866 1.00 19.98 85 ASN A CA 1
ATOM 601 C C . ASN A 1 85 ? 19.408 -2.111 2.541 1.00 19.86 85 ASN A C 1
ATOM 602 O O . ASN A 1 85 ? 20.042 -1.103 2.244 1.00 18.47 85 ASN A O 1
ATOM 607 N N . ILE A 1 86 ? 19.844 -3.041 3.375 1.00 20.89 86 ILE A N 1
ATOM 608 C CA . ILE A 1 86 ? 21.269 -3.070 3.802 1.00 21.95 86 ILE A CA 1
ATOM 609 C C . ILE A 1 86 ? 21.939 -4.215 3.145 1.00 23.94 86 ILE A C 1
ATOM 610 O O . ILE A 1 86 ? 21.291 -5.199 2.848 1.00 25.23 86 ILE A O 1
ATOM 615 N N . THR A 1 87 ? 23.235 -4.101 2.885 1.00 26.78 87 THR A N 1
ATOM 616 C CA . THR A 1 87 ? 24.003 -5.217 2.259 1.00 29.15 87 THR A CA 1
ATOM 617 C C . THR A 1 87 ? 24.751 -6.028 3.304 1.00 28.91 87 THR A C 1
ATOM 618 O O . THR A 1 87 ? 25.547 -5.498 4.088 1.00 28.66 87 THR A O 1
ATOM 622 N N . VAL A 1 88 ? 24.444 -7.307 3.368 1.00 30.02 88 VAL A N 1
ATOM 623 C CA . VAL A 1 88 ? 25.151 -8.192 4.299 1.00 31.33 88 VAL A CA 1
ATOM 624 C C . VAL A 1 88 ? 26.323 -8.875 3.572 1.00 32.93 88 VAL A C 1
ATOM 625 O O . VAL A 1 88 ? 26.129 -9.410 2.461 1.00 33.25 88 VAL A O 1
ATOM 629 N N . GLY A 1 89 ? 27.531 -8.779 4.147 1.00 33.43 89 GLY A N 1
ATOM 630 C CA . GLY A 1 89 ? 28.733 -9.283 3.478 1.00 34.87 89 GLY A CA 1
ATOM 631 C C . GLY A 1 89 ? 28.890 -10.785 3.722 1.00 36.57 89 GLY A C 1
ATOM 632 O O . GLY A 1 89 ? 28.107 -11.394 4.468 1.00 36.95 89 GLY A O 1
ATOM 633 N N . ASP A 1 90 ? 29.923 -11.387 3.134 1.00 37.44 90 ASP A N 1
ATOM 634 C CA . ASP A 1 90 ? 30.102 -12.841 3.217 1.00 38.63 90 ASP A CA 1
ATOM 635 C C . ASP A 1 90 ? 30.318 -13.389 4.592 1.00 37.90 90 ASP A C 1
ATOM 636 O O . ASP A 1 90 ? 29.979 -14.557 4.822 1.00 39.15 90 ASP A O 1
ATOM 641 N N . ASP A 1 91 ? 30.819 -12.571 5.522 1.00 36.75 91 ASP A N 1
ATOM 642 C CA . ASP A 1 91 ? 30.793 -12.990 6.944 1.00 36.09 91 ASP A CA 1
ATOM 643 C C . ASP A 1 91 ? 29.449 -12.848 7.659 1.00 34.75 91 ASP A C 1
ATOM 644 O O . ASP A 1 91 ? 29.386 -13.150 8.834 1.00 36.00 91 ASP A O 1
ATOM 649 N N . GLY A 1 92 ? 28.391 -12.409 6.976 1.00 32.77 92 GLY A N 1
ATOM 650 C CA . GLY A 1 92 ? 27.076 -12.265 7.651 1.00 30.51 92 GLY A CA 1
ATOM 651 C C . GLY A 1 92 ? 26.947 -11.020 8.537 1.00 27.49 92 GLY A C 1
ATOM 652 O O . GLY A 1 92 ? 26.035 -10.915 9.383 1.00 27.60 92 GLY A O 1
ATOM 653 N N . THR A 1 93 ? 27.851 -10.074 8.329 1.00 24.68 93 THR A N 1
ATOM 654 C CA . THR A 1 93 ? 27.783 -8.811 9.015 1.00 23.18 93 THR A CA 1
ATOM 655 C C . THR A 1 93 ? 27.402 -7.728 8.008 1.00 23.93 93 THR A C 1
ATOM 656 O O . THR A 1 93 ? 27.699 -7.808 6.809 1.00 23.42 93 THR A O 1
ATOM 660 N N . ALA A 1 94 ? 26.781 -6.691 8.542 1.00 24.14 94 ALA A N 1
ATOM 661 C CA . ALA A 1 94 ? 26.396 -5.536 7.815 1.00 23.54 94 ALA A CA 1
ATOM 662 C C . ALA A 1 94 ? 26.875 -4.366 8.676 1.00 24.00 94 ALA A C 1
ATOM 663 O O . ALA A 1 94 ? 26.683 -4.389 9.878 1.00 24.25 94 ALA A O 1
ATOM 665 N N . CYS A 1 95 ? 27.551 -3.382 8.063 1.00 25.29 95 CYS A N 1
ATOM 666 C CA . CYS A 1 95 ? 28.030 -2.129 8.698 1.00 23.37 95 CYS A CA 1
ATOM 667 C C . CYS A 1 95 ? 27.636 -0.985 7.802 1.00 22.76 95 CYS A C 1
ATOM 668 O O . CYS A 1 95 ? 28.148 -0.924 6.708 1.00 24.33 95 CYS A O 1
ATOM 671 N N . PHE A 1 96 ? 26.769 -0.058 8.221 1.00 22.16 96 PHE A N 1
ATOM 672 C CA . PHE A 1 96 ? 26.099 0.832 7.223 1.00 20.92 96 PHE A CA 1
ATOM 673 C C . PHE A 1 96 ? 25.634 2.138 7.884 1.00 21.26 96 PHE A C 1
ATOM 674 O O . PHE A 1 96 ? 25.403 2.144 9.103 1.00 22.21 96 PHE A O 1
ATOM 682 N N . THR A 1 97 ? 25.460 3.177 7.062 1.00 19.38 97 THR A N 1
ATOM 683 C CA . THR A 1 97 ? 24.974 4.508 7.403 1.00 18.93 97 THR A CA 1
ATOM 684 C C . THR A 1 97 ? 23.940 4.917 6.332 1.00 19.78 97 THR A C 1
ATOM 685 O O . THR A 1 97 ? 24.191 4.704 5.147 1.00 20.76 97 THR A O 1
ATOM 689 N N . ILE A 1 98 ? 22.794 5.485 6.737 1.00 19.34 98 ILE A N 1
ATOM 690 C CA . ILE A 1 98 ? 21.723 5.866 5.839 1.00 19.42 98 ILE A CA 1
ATOM 691 C C . ILE A 1 98 ? 21.360 7.270 6.311 1.00 21.28 98 ILE A C 1
ATOM 692 O O . ILE A 1 98 ? 21.247 7.485 7.510 1.00 20.73 98 ILE A O 1
ATOM 697 N N . VAL A 1 99 ? 21.238 8.248 5.398 1.00 22.18 99 VAL A N 1
ATOM 698 C CA . VAL A 1 99 ? 20.794 9.576 5.844 1.00 22.39 99 VAL A CA 1
ATOM 699 C C . VAL A 1 99 ? 19.407 9.827 5.235 1.00 23.78 99 VAL A C 1
ATOM 700 O O . VAL A 1 99 ? 19.189 9.633 4.039 1.00 23.70 99 VAL A O 1
ATOM 704 N N . ASP A 1 100 ? 18.444 10.202 6.073 1.00 23.96 100 ASP A N 1
ATOM 705 C CA . ASP A 1 100 ? 17.104 10.231 5.601 1.00 23.19 100 ASP A CA 1
ATOM 706 C C . ASP A 1 100 ? 16.398 11.393 6.265 1.00 23.20 100 ASP A C 1
ATOM 707 O O . ASP A 1 100 ? 16.717 11.748 7.372 1.00 23.25 100 ASP A O 1
ATOM 712 N N A LYS A 1 101 ? 15.388 11.914 5.570 0.50 22.76 101 LYS A N 1
ATOM 713 N N B LYS A 1 101 ? 15.425 11.996 5.589 0.50 23.51 101 LYS A N 1
ATOM 714 C CA A LYS A 1 101 ? 14.698 13.137 5.942 0.50 21.75 101 LYS A CA 1
ATOM 715 C CA B LYS A 1 101 ? 14.733 13.157 6.145 0.50 23.16 101 LYS A CA 1
ATOM 716 C C A LYS A 1 101 ? 13.384 12.894 6.636 0.50 21.91 101 LYS A C 1
ATOM 717 C C B LYS A 1 101 ? 13.286 12.929 6.465 0.50 22.81 101 LYS A C 1
ATOM 718 O O A LYS A 1 101 ? 12.873 13.798 7.294 0.50 21.78 101 LYS A O 1
ATOM 719 O O B LYS A 1 101 ? 12.558 13.892 6.650 0.50 22.95 101 LYS A O 1
ATOM 730 N N . GLN A 1 102 ? 12.858 11.669 6.525 1.00 22.30 102 GLN A N 1
ATOM 731 C CA . GLN A 1 102 ? 11.508 11.327 7.015 1.00 20.82 102 GLN A CA 1
ATOM 732 C C . GLN A 1 102 ? 11.429 10.580 8.365 1.00 20.15 102 GLN A C 1
ATOM 733 O O . GLN A 1 102 ? 10.332 10.241 8.846 1.00 17.63 102 GLN A O 1
ATOM 739 N N . ILE A 1 103 ? 12.575 10.374 8.994 1.00 19.82 103 ILE A N 1
ATOM 740 C CA . ILE A 1 103 ? 12.575 9.632 10.240 1.00 19.37 103 ILE A CA 1
ATOM 741 C C . ILE A 1 103 ? 13.034 10.513 11.455 1.00 20.85 103 ILE A C 1
ATOM 742 O O . ILE A 1 103 ? 14.112 10.346 12.013 1.00 19.79 103 ILE A O 1
ATOM 747 N N . PRO A 1 104 ? 12.208 11.508 11.848 1.00 22.66 104 PRO A N 1
ATOM 748 C CA . PRO A 1 104 ? 12.809 12.456 12.796 1.00 22.95 104 PRO A CA 1
ATOM 749 C C . PRO A 1 104 ? 12.991 11.861 14.207 1.00 25.00 104 PRO A C 1
ATOM 750 O O . PRO A 1 104 ? 12.344 10.846 14.554 1.00 25.67 104 PRO A O 1
ATOM 754 N N . LEU A 1 105 ? 13.880 12.456 15.015 1.00 25.85 105 LEU A N 1
ATOM 755 C CA . LEU A 1 105 ? 14.000 12.013 16.389 1.00 26.70 105 LEU A CA 1
ATOM 756 C C . LEU A 1 105 ? 13.192 12.831 17.391 1.00 28.00 105 LEU A C 1
ATOM 757 O O . LEU A 1 105 ? 13.127 12.482 18.556 1.00 27.77 105 LEU A O 1
ATOM 762 N N . THR A 1 106 ? 12.557 13.917 16.933 1.00 29.83 106 THR A N 1
ATOM 763 C CA . THR A 1 106 ? 11.713 14.749 17.799 1.00 31.01 106 THR A CA 1
ATOM 764 C C . THR A 1 106 ? 10.304 15.047 17.150 1.00 31.35 106 THR A C 1
ATOM 765 O O . THR A 1 106 ? 10.078 14.778 15.981 1.00 31.49 106 THR A O 1
ATOM 769 N N . GLY A 1 107 ? 9.353 15.586 17.907 1.00 31.65 107 GLY A N 1
ATOM 770 C CA . GLY A 1 107 ? 8.100 15.988 17.309 1.00 31.26 107 GLY A CA 1
ATOM 771 C C . GLY A 1 107 ? 7.035 14.903 17.257 1.00 33.04 107 GLY A C 1
ATOM 772 O O . GLY A 1 107 ? 7.134 13.885 17.938 1.00 32.76 107 GLY A O 1
ATOM 773 N N . PRO A 1 108 ? 5.942 15.161 16.496 1.00 34.02 108 PRO A N 1
ATOM 774 C CA . PRO A 1 108 ? 4.814 14.238 16.260 1.00 33.62 108 PRO A CA 1
ATOM 775 C C . PRO A 1 108 ? 5.191 12.958 15.477 1.00 32.85 108 PRO A C 1
ATOM 776 O O . PRO A 1 108 ? 4.578 11.872 15.676 1.00 32.83 108 PRO A O 1
ATOM 780 N N . HIS A 1 109 ? 6.148 13.078 14.558 1.00 31.36 109 HIS A N 1
ATOM 781 C CA . HIS A 1 109 ? 6.498 11.931 13.722 1.00 29.82 109 HIS A CA 1
ATOM 782 C C . HIS A 1 109 ? 7.748 11.279 14.223 1.00 27.91 109 HIS A C 1
ATOM 783 O O . HIS A 1 109 ? 8.441 10.612 13.454 1.00 27.26 109 HIS A O 1
ATOM 790 N N . SER A 1 110 ? 8.055 11.494 15.491 1.00 26.56 110 SER A N 1
ATOM 791 C CA . SER A 1 110 ? 9.341 11.018 16.016 1.00 26.48 110 SER A CA 1
ATOM 792 C C . SER A 1 110 ? 9.365 9.472 16.072 1.00 24.73 110 SER A C 1
ATOM 793 O O . SER A 1 110 ? 8.381 8.811 16.406 1.00 23.94 110 SER A O 1
ATOM 796 N N . ILE A 1 111 ? 10.487 8.917 15.676 1.00 24.31 111 ILE A N 1
ATOM 797 C CA . ILE A 1 111 ? 10.660 7.474 15.659 1.00 23.28 111 ILE A CA 1
ATOM 798 C C . ILE A 1 111 ? 11.068 6.877 17.020 1.00 22.91 111 ILE A C 1
ATOM 799 O O . ILE A 1 111 ? 11.208 5.630 17.158 1.00 23.51 111 ILE A O 1
ATOM 804 N N . ILE A 1 112 ? 11.200 7.735 18.037 1.00 21.14 112 ILE A N 1
ATOM 805 C CA . ILE A 1 112 ? 11.664 7.275 19.320 1.00 20.00 112 ILE A CA 1
ATOM 806 C C . ILE A 1 112 ? 10.576 6.534 20.005 1.00 19.78 112 ILE A C 1
ATOM 807 O O . ILE A 1 112 ? 9.465 7.006 20.056 1.00 19.87 112 ILE A O 1
ATOM 812 N N . GLY A 1 113 ? 10.870 5.297 20.443 1.00 20.85 113 GLY A N 1
ATOM 813 C CA . GLY A 1 113 ? 9.825 4.399 20.947 1.00 19.84 113 GLY A CA 1
ATOM 814 C C . GLY A 1 113 ? 9.072 3.609 19.893 1.00 19.81 113 GLY A C 1
ATOM 815 O O . GLY A 1 113 ? 8.116 2.939 20.209 1.00 19.06 113 GLY A O 1
ATOM 816 N N . ARG A 1 114 ? 9.489 3.734 18.635 1.00 20.07 114 ARG A N 1
ATOM 817 C CA . ARG A 1 114 ? 9.031 2.891 17.542 1.00 20.53 114 ARG A CA 1
ATOM 818 C C . ARG A 1 114 ? 10.048 1.743 17.393 1.00 21.16 114 ARG A C 1
ATOM 819 O O . ARG A 1 114 ? 10.947 1.637 18.231 1.00 21.88 114 ARG A O 1
ATOM 827 N N . ALA A 1 115 ? 9.916 0.859 16.397 1.00 21.45 115 ALA A N 1
ATOM 828 C CA . ALA A 1 115 ? 10.940 -0.208 16.235 1.00 21.39 115 ALA A CA 1
ATOM 829 C C . ALA A 1 115 ? 11.590 -0.116 14.872 1.00 21.23 115 ALA A C 1
ATOM 830 O O . ALA A 1 115 ? 11.013 0.404 13.928 1.00 21.00 115 ALA A O 1
ATOM 832 N N . VAL A 1 116 ? 12.823 -0.596 14.790 1.00 20.90 116 VAL A N 1
ATOM 833 C CA . VAL A 1 116 ? 13.514 -0.718 13.537 1.00 18.95 116 VAL A CA 1
ATOM 834 C C . VAL A 1 116 ? 13.505 -2.260 13.328 1.00 19.78 116 VAL A C 1
ATOM 835 O O . VAL A 1 116 ? 13.626 -2.991 14.292 1.00 18.87 116 VAL A O 1
ATOM 839 N N . VAL A 1 117 ? 13.214 -2.738 12.111 1.00 19.86 117 VAL A N 1
ATOM 840 C CA . VAL A 1 117 ? 13.101 -4.177 11.780 1.00 19.14 117 VAL A CA 1
ATOM 841 C C . VAL A 1 117 ? 13.982 -4.570 10.584 1.00 19.70 117 VAL A C 1
ATOM 842 O O . VAL A 1 117 ? 13.949 -3.941 9.517 1.00 18.36 117 VAL A O 1
ATOM 846 N N . VAL A 1 118 ? 14.784 -5.627 10.777 1.00 20.86 118 VAL A N 1
ATOM 847 C CA . VAL A 1 118 ? 15.480 -6.239 9.662 1.00 21.28 118 VAL A CA 1
ATOM 848 C C . VAL A 1 118 ? 14.704 -7.453 9.136 1.00 20.71 118 VAL A C 1
ATOM 849 O O . VAL A 1 118 ? 14.162 -8.252 9.924 1.00 21.87 118 VAL A O 1
ATOM 853 N N . HIS A 1 119 ? 14.602 -7.526 7.809 1.00 18.43 119 HIS A N 1
ATOM 854 C CA . HIS A 1 119 ? 13.799 -8.485 7.101 1.00 17.48 119 HIS A CA 1
ATOM 855 C C . HIS A 1 119 ? 14.679 -9.534 6.447 1.00 17.93 119 HIS A C 1
ATOM 856 O O . HIS A 1 119 ? 15.871 -9.314 6.218 1.00 17.64 119 HIS A O 1
ATOM 863 N N . ALA A 1 120 ? 14.074 -10.697 6.205 1.00 18.04 120 ALA A N 1
ATOM 864 C CA . ALA A 1 120 ? 14.735 -11.890 5.702 1.00 18.53 120 ALA A CA 1
ATOM 865 C C . ALA A 1 120 ? 15.236 -11.625 4.300 1.00 18.70 120 ALA A C 1
ATOM 866 O O . ALA A 1 120 ? 16.341 -12.060 3.947 1.00 21.70 120 ALA A O 1
ATOM 868 N N . ASP A 1 121 ? 14.445 -10.910 3.497 1.00 17.40 121 ASP A N 1
ATOM 869 C CA A ASP A 1 121 ? 14.821 -10.823 2.128 0.50 17.11 121 ASP A CA 1
ATOM 870 C CA B ASP A 1 121 ? 14.636 -10.823 2.075 0.50 16.29 121 ASP A CA 1
ATOM 871 C C . ASP A 1 121 ? 14.922 -9.417 1.604 1.00 17.02 121 ASP A C 1
ATOM 872 O O . ASP A 1 121 ? 14.688 -8.455 2.344 1.00 16.98 121 ASP A O 1
ATOM 881 N N . PRO A 1 122 ? 15.399 -9.289 0.344 1.00 17.29 122 PRO A N 1
ATOM 882 C CA . PRO A 1 122 ? 15.652 -7.939 -0.164 1.00 18.34 122 PRO A CA 1
ATOM 883 C C . PRO A 1 122 ? 14.371 -7.145 -0.259 1.00 20.88 122 PRO A C 1
ATOM 884 O O . PRO A 1 122 ? 13.300 -7.729 -0.538 1.00 21.70 122 PRO A O 1
ATOM 888 N N . ASP A 1 123 ? 14.442 -5.836 -0.010 1.00 22.39 123 ASP A N 1
ATOM 889 C CA . ASP A 1 123 ? 13.295 -4.961 -0.349 1.00 23.51 123 ASP A CA 1
ATOM 890 C C . ASP A 1 123 ? 13.209 -4.704 -1.913 1.00 24.23 123 ASP A C 1
ATOM 891 O O . ASP A 1 123 ? 14.214 -4.245 -2.512 1.00 26.27 123 ASP A O 1
ATOM 896 N N . ASP A 1 124 ? 12.091 -5.125 -2.545 1.00 23.19 124 ASP A N 1
ATOM 897 C CA . ASP A 1 124 ? 11.603 -4.784 -3.938 1.00 23.28 124 ASP A CA 1
ATOM 898 C C . ASP A 1 124 ? 11.815 -3.347 -4.335 1.00 22.81 124 ASP A C 1
ATOM 899 O O . ASP A 1 124 ? 11.948 -3.041 -5.527 1.00 22.78 124 ASP A O 1
ATOM 904 N N . LEU A 1 125 ? 11.643 -2.476 -3.327 1.00 21.91 125 LEU A N 1
ATOM 905 C CA . LEU A 1 125 ? 11.544 -1.036 -3.471 1.00 20.58 125 LEU A CA 1
ATOM 906 C C . LEU A 1 125 ? 10.220 -0.601 -4.083 1.00 21.64 125 LEU A C 1
ATOM 907 O O . LEU A 1 125 ? 10.055 0.559 -4.446 1.00 23.39 125 LEU A O 1
ATOM 912 N N . GLY A 1 126 ? 9.236 -1.499 -4.137 1.00 22.68 126 GLY A N 1
ATOM 913 C CA . GLY A 1 126 ? 7.938 -1.232 -4.809 1.00 22.59 126 GLY A CA 1
ATOM 914 C C . GLY A 1 126 ? 7.873 -1.643 -6.306 1.00 23.98 126 GLY A C 1
ATOM 915 O O . GLY A 1 126 ? 6.834 -1.498 -6.957 1.00 23.42 126 GLY A O 1
ATOM 916 N N . LYS A 1 127 ? 8.985 -2.159 -6.837 1.00 24.94 127 LYS A N 1
ATOM 917 C CA . LYS A 1 127 ? 9.194 -2.401 -8.272 1.00 27.08 127 LYS A CA 1
ATOM 918 C C . LYS A 1 127 ? 9.200 -3.921 -8.659 1.00 27.45 127 LYS A C 1
ATOM 919 O O . LYS A 1 127 ? 9.152 -4.277 -9.838 1.00 28.54 127 LYS A O 1
ATOM 925 N N . GLY A 1 128 ? 9.184 -4.817 -7.676 1.00 27.00 128 GLY A N 1
ATOM 926 C CA . GLY A 1 128 ? 9.166 -6.240 -7.934 1.00 25.99 128 GLY A CA 1
ATOM 927 C C . GLY A 1 128 ? 7.998 -6.855 -8.690 1.00 26.75 128 GLY A C 1
ATOM 928 O O . GLY A 1 128 ? 8.151 -7.957 -9.238 1.00 27.74 128 GLY A O 1
ATOM 929 N N . GLY A 1 129 ? 6.840 -6.186 -8.712 1.00 26.36 129 GLY A N 1
ATOM 930 C CA . GLY A 1 129 ? 5.647 -6.688 -9.353 1.00 25.85 129 GLY A CA 1
ATOM 931 C C . GLY A 1 129 ? 4.897 -7.723 -8.512 1.00 26.58 129 GLY A C 1
ATOM 932 O O . GLY A 1 129 ? 4.026 -8.438 -9.023 1.00 26.46 129 GLY A O 1
ATOM 933 N N . HIS A 1 130 ? 5.214 -7.817 -7.211 1.00 25.93 130 HIS A N 1
ATOM 934 C CA . HIS A 1 130 ? 4.585 -8.843 -6.342 1.00 23.70 130 HIS A CA 1
ATOM 935 C C . HIS A 1 130 ? 3.393 -8.203 -5.760 1.00 23.14 130 HIS A C 1
ATOM 936 O O . HIS A 1 130 ? 3.381 -6.998 -5.619 1.00 21.69 130 HIS A O 1
ATOM 943 N N . GLU A 1 131 ? 2.383 -8.986 -5.396 1.00 24.19 131 GLU A N 1
ATOM 944 C CA . GLU A 1 131 ? 1.224 -8.399 -4.703 1.00 25.46 131 GLU A CA 1
ATOM 945 C C . GLU A 1 131 ? 1.528 -7.556 -3.429 1.00 24.08 1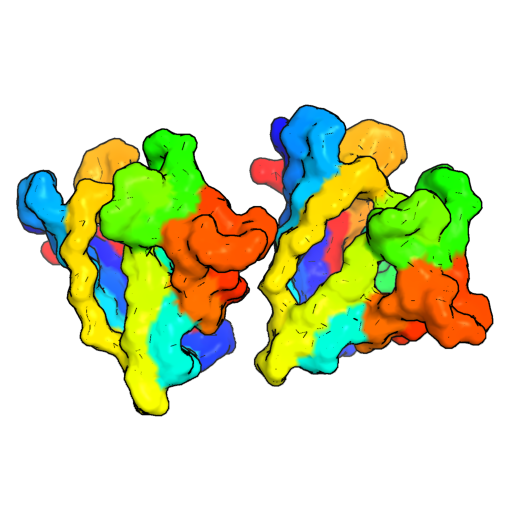31 GLU A C 1
ATOM 946 O O . GLU A 1 131 ? 0.759 -6.676 -3.078 1.00 23.49 131 GLU A O 1
ATOM 952 N N . LEU A 1 132 ? 2.674 -7.819 -2.802 1.00 23.08 132 LEU A N 1
ATOM 953 C CA . LEU A 1 132 ? 3.141 -7.087 -1.617 1.00 21.42 132 LEU A CA 1
ATOM 954 C C . LEU A 1 132 ? 4.177 -6.052 -1.864 1.00 20.05 132 LEU A C 1
ATOM 955 O O . LEU A 1 132 ? 4.512 -5.396 -0.943 1.00 22.88 132 LEU A O 1
ATOM 960 N N . SER A 1 133 ? 4.683 -5.876 -3.067 1.00 18.93 133 SER A N 1
ATOM 961 C CA . SER A 1 133 ? 5.616 -4.804 -3.420 1.00 17.95 133 SER A CA 1
ATOM 962 C C . SER A 1 133 ? 5.237 -3.398 -2.937 1.00 18.37 133 SER A C 1
ATOM 963 O O . SER A 1 133 ? 6.107 -2.623 -2.448 1.00 18.40 133 SER A O 1
ATOM 966 N N . LYS A 1 134 ? 3.959 -3.053 -3.063 1.00 17.51 134 LYS A N 1
ATOM 967 C CA . LYS A 1 134 ? 3.567 -1.700 -2.700 1.00 17.95 134 LYS A CA 1
ATOM 968 C C . LYS A 1 134 ? 3.243 -1.622 -1.237 1.00 18.87 134 LYS A C 1
ATOM 969 O O . LYS A 1 134 ? 2.789 -0.569 -0.793 1.00 18.59 134 LYS A O 1
ATOM 975 N N . SER A 1 135 ? 3.427 -2.729 -0.490 1.00 20.41 135 SER A N 1
ATOM 976 C CA . SER A 1 135 ? 3.230 -2.649 0.976 1.00 21.85 135 SER A CA 1
ATOM 977 C C . SER A 1 135 ? 4.412 -2.957 1.857 1.00 20.58 135 SER A C 1
ATOM 978 O O . SER A 1 135 ? 4.615 -2.257 2.833 1.00 21.08 135 SER A O 1
ATOM 981 N N . THR A 1 136 ? 5.154 -4.017 1.536 1.00 20.50 136 THR A N 1
ATOM 982 C CA . THR A 1 136 ? 6.278 -4.480 2.359 1.00 19.08 136 THR A CA 1
ATOM 983 C C . THR A 1 136 ? 7.539 -4.521 1.516 1.00 19.87 136 THR A C 1
ATOM 984 O O . THR A 1 136 ? 8.657 -4.666 2.042 1.00 19.84 136 THR A O 1
ATOM 988 N N . GLY A 1 137 ? 7.373 -4.353 0.204 1.00 20.33 137 GLY A N 1
ATOM 989 C CA . GLY A 1 137 ? 8.488 -4.510 -0.714 1.00 19.66 137 GLY A CA 1
ATOM 990 C C . GLY A 1 137 ? 8.897 -5.957 -0.852 1.00 19.67 137 GLY A C 1
ATOM 991 O O . GLY A 1 137 ? 10.017 -6.236 -1.291 1.00 20.49 137 GLY A O 1
ATOM 992 N N . ASN A 1 138 ? 8.008 -6.877 -0.465 1.00 19.76 138 ASN A N 1
ATOM 993 C CA . ASN A 1 138 ? 8.218 -8.334 -0.552 1.00 19.52 138 ASN A CA 1
ATOM 994 C C . ASN A 1 138 ? 9.518 -8.834 0.140 1.00 20.31 138 ASN A C 1
ATOM 995 O O . ASN A 1 138 ? 10.084 -9.886 -0.216 1.00 21.61 138 ASN A O 1
ATOM 1000 N N . ALA A 1 139 ? 9.923 -8.121 1.186 1.00 19.92 139 ALA A N 1
ATOM 1001 C CA . ALA A 1 139 ? 11.164 -8.307 1.900 1.00 21.20 139 ALA A CA 1
ATOM 1002 C C . ALA A 1 139 ? 10.942 -9.382 2.923 1.00 23.00 139 ALA A C 1
ATOM 1003 O O . ALA A 1 139 ? 11.808 -9.725 3.729 1.00 22.05 139 ALA A O 1
ATOM 1005 N N . GLY A 1 140 ? 9.780 -10.002 2.774 1.00 26.17 140 GLY A N 1
ATOM 1006 C CA . GLY A 1 140 ? 8.941 -10.324 3.907 1.00 28.33 140 GLY A CA 1
ATOM 1007 C C . GLY A 1 140 ? 9.649 -11.231 4.828 1.00 28.75 140 GLY A C 1
ATOM 1008 O O . GLY A 1 140 ? 10.185 -12.259 4.382 1.00 32.10 140 GLY A O 1
ATOM 1009 N N . GLY A 1 141 ? 9.619 -10.900 6.096 1.00 27.02 141 GLY A N 1
ATOM 1010 C CA . GLY A 1 141 ? 10.074 -11.855 7.102 1.00 25.67 141 GLY A CA 1
ATOM 1011 C C . GLY A 1 141 ? 10.872 -11.104 8.164 1.00 24.58 141 GLY A C 1
ATOM 1012 O O . GLY A 1 141 ? 11.968 -10.656 7.888 1.00 21.99 141 GLY A O 1
ATOM 1013 N N . ARG A 1 142 ? 10.288 -10.938 9.355 1.00 24.53 142 ARG A N 1
ATOM 1014 C CA . ARG A 1 142 ? 10.960 -10.190 10.468 1.00 24.50 142 ARG A CA 1
ATOM 1015 C C . ARG A 1 142 ? 11.917 -11.107 11.253 1.00 24.07 142 ARG A C 1
ATOM 1016 O O . ARG A 1 142 ? 11.496 -12.053 11.920 1.00 25.65 142 ARG A O 1
ATOM 1024 N N . ILE A 1 143 ? 13.184 -10.763 11.197 1.00 23.18 143 ILE A N 1
ATOM 1025 C CA . ILE A 1 143 ? 14.282 -11.649 11.461 1.00 22.04 143 ILE A CA 1
ATOM 1026 C C . ILE A 1 143 ? 15.119 -11.056 12.647 1.00 22.96 143 ILE A C 1
ATOM 1027 O O . ILE A 1 143 ? 15.881 -11.771 13.332 1.00 24.03 143 ILE A O 1
ATOM 1032 N N . ALA A 1 144 ? 14.871 -9.769 12.949 1.00 21.63 144 ALA A N 1
ATOM 1033 C CA . ALA A 1 144 ? 15.342 -9.096 14.146 1.00 20.84 144 ALA A CA 1
ATOM 1034 C C . ALA A 1 144 ? 14.630 -7.751 14.196 1.00 21.23 144 ALA A C 1
ATOM 1035 O O . ALA A 1 144 ? 14.228 -7.214 13.126 1.00 20.89 144 ALA A O 1
ATOM 1037 N N . CYS A 1 145 ? 14.515 -7.200 15.426 1.00 20.29 145 CYS A N 1
ATOM 1038 C CA . CYS A 1 145 ? 14.071 -5.820 15.617 1.00 19.94 145 CYS A CA 1
ATOM 1039 C C . CYS A 1 145 ? 14.512 -5.146 16.938 1.00 19.65 145 CYS A C 1
ATOM 1040 O O . CYS A 1 145 ? 14.901 -5.769 17.902 1.00 19.50 145 CYS A O 1
ATOM 1043 N N . GLY A 1 146 ? 14.427 -3.842 17.000 1.00 19.36 146 GLY A N 1
ATOM 1044 C CA . GLY A 1 146 ? 14.731 -3.219 18.231 1.00 20.28 146 GLY A CA 1
ATOM 1045 C C . GLY A 1 146 ? 13.905 -1.977 18.381 1.00 21.13 146 GLY A C 1
ATOM 1046 O O . GLY A 1 146 ? 13.622 -1.264 17.389 1.00 21.30 146 GLY A O 1
ATOM 1047 N N . ILE A 1 147 ? 13.481 -1.728 19.619 1.00 20.99 147 ILE A N 1
ATOM 1048 C CA A ILE A 1 147 ? 12.801 -0.491 19.891 0.50 21.23 147 ILE A CA 1
ATOM 1049 C CA B ILE A 1 147 ? 12.815 -0.470 19.985 0.50 20.78 147 ILE A CA 1
ATOM 1050 C C . ILE A 1 147 ? 13.826 0.675 19.968 1.00 20.98 147 ILE A C 1
ATOM 1051 O O . ILE A 1 147 ? 14.877 0.580 20.577 1.00 21.18 147 ILE A O 1
ATOM 1060 N N . ILE A 1 148 ? 13.530 1.760 19.242 1.00 21.41 148 ILE A N 1
ATOM 1061 C CA . ILE A 1 148 ? 14.372 2.970 19.302 1.00 19.94 148 ILE A CA 1
ATOM 1062 C C . ILE A 1 148 ? 14.148 3.743 20.630 1.00 19.69 148 ILE A C 1
ATOM 1063 O O . ILE A 1 148 ? 13.127 4.454 20.818 1.00 18.32 148 ILE A O 1
ATOM 1068 N N . GLY A 1 149 ? 15.082 3.518 21.560 1.00 20.10 149 GLY A N 1
ATOM 1069 C CA . GLY A 1 149 ? 15.159 4.303 22.814 1.00 20.93 149 GLY A CA 1
ATOM 1070 C C . GLY A 1 149 ? 15.940 5.595 22.795 1.00 20.76 149 GLY A C 1
ATOM 1071 O O . GLY A 1 149 ? 16.833 5.758 21.993 1.00 21.95 149 GLY A O 1
ATOM 1072 N N . LEU A 1 150 ? 15.620 6.504 23.704 1.00 21.39 150 LEU A N 1
ATOM 1073 C CA . LEU A 1 150 ? 16.390 7.753 23.875 1.00 22.52 150 LEU A CA 1
ATOM 1074 C C . LEU A 1 150 ? 17.777 7.464 24.338 1.00 22.31 150 LEU A C 1
ATOM 1075 O O . LEU A 1 150 ? 17.976 6.730 25.314 1.00 22.67 150 LEU A O 1
ATOM 1080 N N . GLN A 1 151 ? 18.729 8.102 23.674 1.00 22.74 151 GLN A N 1
ATOM 1081 C CA . GLN A 1 151 ? 20.135 7.966 24.060 1.00 23.96 151 GLN A CA 1
ATOM 1082 C C . GLN A 1 151 ? 20.682 9.279 24.684 1.00 25.50 151 GLN A C 1
ATOM 1083 O O . GLN A 1 151 ? 20.074 10.386 24.519 1.00 24.69 151 GLN A O 1
ATOM 1089 N N . GLY A 1 152 ? 21.741 9.098 25.492 1.00 28.21 152 GLY A N 1
ATOM 1090 C CA . GLY A 1 152 ? 22.560 10.176 26.127 1.00 31.75 152 GLY A CA 1
ATOM 1091 C C . GLY A 1 152 ? 23.515 10.847 25.140 1.00 34.45 152 GLY A C 1
ATOM 1092 O O . GLY A 1 152 ? 23.984 10.215 24.136 1.00 34.25 152 GLY A O 1
ATOM 1094 N N . MET B 1 1 ? 59.550 9.397 29.675 1.00 35.36 1 MET B N 1
ATOM 1095 C CA . MET B 1 1 ? 59.111 8.153 28.921 1.00 34.40 1 MET B CA 1
ATOM 1096 C C . MET B 1 1 ? 57.749 7.633 29.394 1.00 32.13 1 MET B C 1
ATOM 1097 O O . MET B 1 1 ? 57.662 6.932 30.393 1.00 32.81 1 MET B O 1
ATOM 1102 N N . ALA B 1 2 ? 56.691 7.979 28.677 1.00 27.90 2 ALA B N 1
ATOM 1103 C CA . ALA B 1 2 ? 55.381 7.554 29.054 1.00 23.95 2 ALA B CA 1
ATOM 1104 C C . ALA B 1 2 ? 55.107 6.351 28.184 1.00 22.40 2 ALA B C 1
ATOM 1105 O O . ALA B 1 2 ? 55.668 6.236 27.098 1.00 22.41 2 ALA B O 1
ATOM 1107 N N . LYS B 1 3 ? 54.254 5.450 28.661 1.00 21.24 3 LYS B N 1
ATOM 1108 C CA . LYS B 1 3 ? 53.973 4.172 27.982 1.00 19.62 3 LYS B CA 1
ATOM 1109 C C . LYS B 1 3 ? 52.531 3.774 28.160 1.00 17.04 3 LYS B C 1
ATOM 1110 O O . LYS B 1 3 ? 52.017 3.860 29.255 1.00 16.37 3 LYS B O 1
ATOM 1116 N N . GLY B 1 4 ? 51.909 3.307 27.071 1.00 15.36 4 GLY B N 1
ATOM 1117 C CA . GLY B 1 4 ? 50.618 2.718 27.089 1.00 14.05 4 GLY B CA 1
ATOM 1118 C C . GLY B 1 4 ? 50.530 1.380 26.383 1.00 14.78 4 GLY B C 1
ATOM 1119 O O . GLY B 1 4 ? 51.369 0.996 25.601 1.00 14.80 4 GLY B O 1
ATOM 1120 N N . VAL B 1 5 ? 49.452 0.662 26.612 1.00 15.16 5 VAL B N 1
ATOM 1121 C CA . VAL B 1 5 ? 49.301 -0.628 25.923 1.00 15.74 5 VAL B CA 1
ATOM 1122 C C . VAL B 1 5 ? 47.774 -0.947 25.654 1.00 16.30 5 VAL B C 1
ATOM 1123 O O . VAL B 1 5 ? 46.953 -0.814 26.551 1.00 17.26 5 VAL B O 1
ATOM 1127 N N . ALA B 1 6 ? 47.426 -1.341 24.444 1.00 15.66 6 ALA B N 1
ATOM 1128 C CA . ALA B 1 6 ? 46.068 -1.793 24.150 1.00 18.36 6 ALA B CA 1
ATOM 1129 C C . ALA B 1 6 ? 46.054 -3.273 23.847 1.00 19.33 6 ALA B C 1
ATOM 1130 O O . ALA B 1 6 ? 46.734 -3.693 22.922 1.00 22.13 6 ALA B O 1
ATOM 1132 N N . VAL B 1 7 ? 45.313 -4.056 24.630 1.00 19.38 7 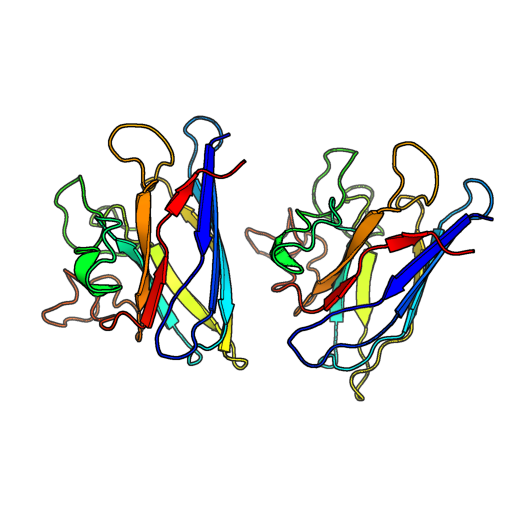VAL B N 1
ATOM 1133 C CA . VAL B 1 7 ? 45.166 -5.478 24.372 1.00 20.29 7 VAL B CA 1
ATOM 1134 C C . VAL B 1 7 ? 43.859 -5.555 23.553 1.00 20.88 7 VAL B C 1
ATOM 1135 O O . VAL B 1 7 ? 42.833 -5.032 23.973 1.00 20.50 7 VAL B O 1
ATOM 1139 N N . LEU B 1 8 ? 43.921 -6.165 22.366 1.00 20.84 8 LEU B N 1
ATOM 1140 C CA . LEU B 1 8 ? 42.794 -6.208 21.463 1.00 21.04 8 LEU B CA 1
ATOM 1141 C C . LEU B 1 8 ? 41.803 -7.324 21.809 1.00 21.83 8 LEU B C 1
ATOM 1142 O O . LEU B 1 8 ? 42.200 -8.449 22.045 1.00 20.53 8 LEU B O 1
ATOM 1147 N N . SER B 1 9 ? 40.520 -6.959 21.866 1.00 23.58 9 SER B N 1
ATOM 1148 C CA . SER B 1 9 ? 39.414 -7.870 22.027 1.00 25.89 9 SER B CA 1
ATOM 1149 C C . SER B 1 9 ? 38.731 -7.845 20.701 1.00 26.50 9 SER B C 1
ATOM 1150 O O . SER B 1 9 ? 38.680 -6.793 20.064 1.00 24.24 9 SER B O 1
ATOM 1153 N N . SER B 1 10 ? 38.140 -8.999 20.353 1.00 27.97 10 SER B N 1
ATOM 1154 C CA . SER B 1 10 ? 37.448 -9.213 19.102 1.00 29.61 10 SER B CA 1
ATOM 1155 C C . SER B 1 10 ? 36.409 -10.313 19.266 1.00 32.30 10 SER B C 1
ATOM 1156 O O . SER B 1 10 ? 36.607 -11.245 20.071 1.00 33.35 10 SER B O 1
ATOM 1159 N N . SER B 1 11 ? 35.302 -10.202 18.518 1.00 34.67 11 SER B N 1
ATOM 1160 C CA . SER B 1 11 ? 34.365 -11.327 18.349 1.00 36.20 11 SER B CA 1
ATOM 1161 C C . SER B 1 11 ? 34.692 -12.189 17.118 1.00 37.17 11 SER B C 1
ATOM 1162 O O . SER B 1 11 ? 34.262 -13.351 17.088 1.00 37.52 11 SER B O 1
ATOM 1165 N N . GLU B 1 12 ? 35.426 -11.632 16.127 1.00 37.31 12 GLU B N 1
ATOM 1166 C CA . GLU B 1 12 ? 35.893 -12.363 14.947 1.00 38.29 12 GLU B CA 1
ATOM 1167 C C . GLU B 1 12 ? 37.276 -13.054 15.191 1.00 38.17 12 GLU B C 1
ATOM 1168 O O . GLU B 1 12 ? 37.651 -13.421 16.340 1.00 38.58 12 GLU B O 1
ATOM 1174 N N . GLY B 1 13 ? 38.071 -13.273 14.157 1.00 37.43 13 GLY B N 1
ATOM 1175 C CA . GLY B 1 13 ? 39.379 -13.937 14.452 1.00 36.60 13 GLY B CA 1
ATOM 1176 C C . GLY B 1 13 ? 40.402 -13.275 15.438 1.00 34.85 13 GLY B C 1
ATOM 1177 O O . GLY B 1 13 ? 41.369 -13.928 15.857 1.00 33.36 13 GLY B O 1
ATOM 1178 N N . VAL B 1 14 ? 40.193 -11.987 15.797 1.00 33.19 14 VAL B N 1
ATOM 1179 C CA . VAL B 1 14 ? 41.335 -11.040 15.941 1.00 30.97 14 VAL B CA 1
ATOM 1180 C C . VAL B 1 14 ? 42.028 -10.952 17.345 1.00 30.25 14 VAL B C 1
ATOM 1181 O O . VAL B 1 14 ? 41.390 -10.729 18.402 1.00 29.35 14 VAL B O 1
ATOM 1185 N N . ALA B 1 15 ? 43.346 -11.100 17.333 1.00 28.65 15 ALA B N 1
ATOM 1186 C CA . ALA B 1 15 ? 44.118 -11.000 18.571 1.00 28.13 15 ALA B CA 1
ATOM 1187 C C . ALA B 1 15 ? 45.270 -10.012 18.431 1.00 27.71 15 ALA B C 1
ATOM 1188 O O . ALA B 1 15 ? 45.629 -9.570 17.332 1.00 28.64 15 ALA B O 1
ATOM 1190 N N . GLY B 1 16 ? 45.843 -9.621 19.547 1.00 27.05 16 GLY B N 1
ATOM 1191 C CA . GLY B 1 16 ? 47.046 -8.851 19.448 1.00 27.48 16 GLY B CA 1
ATOM 1192 C C . GLY B 1 16 ? 47.194 -7.770 20.471 1.00 26.91 16 GLY B C 1
ATOM 1193 O O . GLY B 1 16 ? 46.302 -7.519 21.284 1.00 26.28 16 GLY B O 1
ATOM 1194 N N . THR B 1 17 ? 48.375 -7.157 20.438 1.00 26.77 17 THR B N 1
ATOM 1195 C CA . THR B 1 17 ? 48.703 -6.126 21.399 1.00 26.22 17 THR B CA 1
ATOM 1196 C C . THR B 1 17 ? 49.439 -4.963 20.736 1.00 25.08 17 THR B C 1
ATOM 1197 O O . THR B 1 17 ? 50.099 -5.134 19.727 1.00 25.46 17 THR B O 1
ATOM 1201 N N . ILE B 1 18 ? 49.213 -3.764 21.253 1.00 23.14 18 ILE B N 1
ATOM 1202 C CA . ILE B 1 18 ? 49.711 -2.552 20.602 1.00 21.51 18 ILE B CA 1
ATOM 1203 C C . ILE B 1 18 ? 50.274 -1.690 21.717 1.00 21.09 18 ILE B C 1
ATOM 1204 O O . ILE B 1 18 ? 49.580 -1.396 22.688 1.00 18.94 18 ILE B O 1
ATOM 1209 N N . LEU B 1 19 ? 51.552 -1.327 21.555 1.00 20.35 19 LEU B N 1
ATOM 1210 C CA . LEU B 1 19 ? 52.323 -0.664 22.590 1.00 19.05 19 LEU B CA 1
ATOM 1211 C C . LEU B 1 19 ? 52.470 0.755 22.117 1.00 18.46 19 LEU B C 1
ATOM 1212 O O . LEU B 1 19 ? 52.774 0.950 20.911 1.00 18.37 19 LEU B O 1
ATOM 1217 N N . PHE B 1 20 ? 52.334 1.710 23.051 1.00 17.22 20 PHE B N 1
ATOM 1218 C CA . PHE B 1 20 ? 52.665 3.128 22.806 1.00 17.02 20 PHE B CA 1
ATOM 1219 C C . PHE B 1 20 ? 53.774 3.654 23.732 1.00 19.06 20 PHE B C 1
ATOM 1220 O O . PHE B 1 20 ? 53.888 3.286 24.925 1.00 18.08 20 PHE B O 1
ATOM 1228 N N . THR B 1 21 ? 54.562 4.569 23.149 1.00 20.68 21 THR B N 1
ATOM 1229 C CA . THR B 1 21 ? 55.787 5.071 23.719 1.00 22.04 21 THR B CA 1
ATOM 1230 C C . THR B 1 21 ? 55.993 6.554 23.399 1.00 23.12 21 THR B C 1
ATOM 1231 O O . THR B 1 21 ? 55.935 6.956 22.231 1.00 23.89 21 THR B O 1
ATOM 1235 N N . GLN B 1 22 ? 56.129 7.383 24.444 1.00 24.65 22 GLN B N 1
ATOM 1236 C CA . GLN B 1 22 ? 56.468 8.782 24.271 1.00 25.25 22 GLN B CA 1
ATOM 1237 C C . GLN B 1 22 ? 57.528 9.413 25.196 1.00 28.28 22 GLN B C 1
ATOM 1238 O O . GLN B 1 22 ? 57.319 9.625 26.393 1.00 27.69 22 GLN B O 1
ATOM 1244 N N . GLU B 1 23 ? 58.641 9.807 24.597 1.00 32.27 23 GLU B N 1
ATOM 1245 C CA . GLU B 1 23 ? 59.705 10.436 25.363 1.00 36.35 23 GLU B CA 1
ATOM 1246 C C . GLU B 1 23 ? 59.622 11.917 25.256 1.00 37.61 23 GLU B C 1
ATOM 1247 O O . GLU B 1 23 ? 59.731 12.446 24.161 1.00 38.45 23 GLU B O 1
ATOM 1253 N N . GLY B 1 24 ? 59.434 12.564 26.415 1.00 39.60 24 GLY B N 1
ATOM 1254 C CA . GLY B 1 24 ? 59.064 13.988 26.527 1.00 40.73 24 GLY B CA 1
ATOM 1255 C C . GLY B 1 24 ? 57.754 14.300 25.828 1.00 41.23 24 GLY B C 1
ATOM 1256 O O . GLY B 1 24 ? 56.719 13.718 26.140 1.00 41.48 24 GLY B O 1
ATOM 1257 N N . ASP B 1 25 ? 57.810 15.252 24.896 1.00 42.10 25 ASP B N 1
ATOM 1258 C CA . ASP B 1 25 ? 56.769 15.463 23.853 1.00 41.49 25 ASP B CA 1
ATOM 1259 C C . ASP B 1 25 ? 57.439 15.358 22.495 1.00 39.68 25 ASP B C 1
ATOM 1260 O O . ASP B 1 25 ? 57.294 16.228 21.644 1.00 40.26 25 ASP B O 1
ATOM 1265 N N . GLY B 1 26 ? 58.221 14.277 22.345 1.00 37.51 26 GLY B N 1
ATOM 1266 C CA . GLY B 1 26 ? 58.712 13.783 21.057 1.00 34.95 26 GLY B CA 1
ATOM 1267 C C . GLY B 1 26 ? 57.528 13.082 20.412 1.00 32.44 26 GLY B C 1
ATOM 1268 O O . GLY B 1 26 ? 56.436 13.178 20.920 1.00 32.36 26 GLY B O 1
ATOM 1269 N N . PRO B 1 27 ? 57.724 12.336 19.313 1.00 30.79 27 PRO B N 1
ATOM 1270 C CA . PRO B 1 27 ? 56.492 11.713 18.736 1.00 29.37 27 PRO B CA 1
ATOM 1271 C C . PRO B 1 27 ? 56.017 10.495 19.582 1.00 27.92 27 PRO B C 1
ATOM 1272 O O . PRO B 1 27 ? 56.805 9.946 20.363 1.00 30.03 27 PRO B O 1
ATOM 1276 N N . THR B 1 28 ? 54.785 10.038 19.448 1.00 25.77 28 THR B N 1
ATOM 1277 C CA . THR B 1 28 ? 54.548 8.679 19.963 1.00 24.01 28 THR B CA 1
ATOM 1278 C C . THR B 1 28 ? 54.835 7.565 18.936 1.00 22.58 28 THR B C 1
ATOM 1279 O O . THR B 1 28 ? 54.502 7.691 17.764 1.00 22.66 28 THR B O 1
ATOM 1283 N N . THR B 1 29 ? 55.472 6.506 19.410 1.00 21.26 29 THR B N 1
ATOM 1284 C CA . THR B 1 29 ? 55.753 5.300 18.603 1.00 22.23 29 THR B CA 1
ATOM 1285 C C . THR B 1 29 ? 54.735 4.195 18.957 1.00 23.03 29 THR B C 1
ATOM 1286 O O . THR B 1 29 ? 54.606 3.771 20.132 1.00 22.74 29 THR B O 1
ATOM 1290 N N . VAL B 1 30 ? 53.985 3.759 17.959 1.00 22.84 30 VAL B N 1
ATOM 1291 C CA . VAL B 1 30 ? 53.071 2.665 18.186 1.00 23.59 30 VAL B CA 1
ATOM 1292 C C . VAL B 1 30 ? 53.599 1.391 17.464 1.00 23.48 30 VAL B C 1
ATOM 1293 O O . VAL B 1 30 ? 53.809 1.375 16.270 1.00 22.99 30 VAL B O 1
ATOM 1297 N N . THR B 1 31 ? 53.900 0.358 18.243 1.00 23.13 31 THR B N 1
ATOM 1298 C CA . THR B 1 31 ? 54.308 -0.873 17.651 1.00 23.34 31 THR B CA 1
ATOM 1299 C C . THR B 1 31 ? 53.237 -1.886 17.935 1.00 21.82 31 THR B C 1
ATOM 1300 O O . THR B 1 31 ? 52.697 -1.959 18.990 1.00 23.01 31 THR B O 1
ATOM 1304 N N . GLY B 1 32 ? 52.825 -2.556 16.884 1.00 22.74 32 GLY B N 1
ATOM 1305 C CA . GLY B 1 32 ? 51.662 -3.359 16.889 1.00 22.32 32 GLY B CA 1
ATOM 1306 C C . GLY B 1 32 ? 52.095 -4.712 16.392 1.00 24.18 32 GLY B C 1
ATOM 1307 O O . GLY B 1 32 ? 53.085 -4.881 15.673 1.00 22.71 32 GLY B O 1
ATOM 1308 N N . ASN B 1 33 ? 51.344 -5.701 16.830 1.00 25.37 33 ASN B N 1
ATOM 1309 C CA . ASN B 1 33 ? 51.651 -7.031 16.470 1.00 27.27 33 ASN B CA 1
ATOM 1310 C C . ASN B 1 33 ? 50.298 -7.748 16.650 1.00 26.03 33 ASN B C 1
ATOM 1311 O O . ASN B 1 33 ? 49.766 -7.782 17.753 1.00 26.54 33 ASN B O 1
ATOM 1316 N N . ILE B 1 34 ? 49.716 -8.196 15.510 1.00 25.17 34 ILE B N 1
ATOM 1317 C CA A ILE B 1 34 ? 48.280 -8.581 15.387 0.50 23.81 34 ILE B CA 1
ATOM 1318 C CA B ILE B 1 34 ? 48.304 -8.629 15.438 0.50 24.42 34 ILE B CA 1
ATOM 1319 C C . ILE B 1 34 ? 48.093 -9.776 14.449 1.00 23.37 34 ILE B C 1
ATOM 1320 O O . ILE B 1 34 ? 48.886 -10.000 13.590 1.00 22.78 34 ILE B O 1
ATOM 1329 N N . SER B 1 35 ? 47.014 -10.533 14.632 1.00 23.75 35 SER B N 1
ATOM 1330 C CA . SER B 1 35 ? 46.789 -11.769 13.899 1.00 22.61 35 SER B CA 1
ATOM 1331 C C . SER B 1 35 ? 45.298 -12.039 13.805 1.00 22.80 35 SER B C 1
ATOM 1332 O O . SER B 1 35 ? 44.523 -11.539 14.610 1.00 23.90 35 SER B O 1
ATOM 1335 N N . GLY B 1 36 ? 44.875 -12.840 12.830 1.00 22.73 36 GLY B N 1
ATOM 1336 C CA . GLY B 1 36 ? 43.464 -13.114 12.687 1.00 22.16 36 GLY B CA 1
ATOM 1337 C C . GLY B 1 36 ? 42.780 -12.141 11.760 1.00 23.30 36 GLY B C 1
ATOM 1338 O O . GLY B 1 36 ? 41.537 -12.004 11.750 1.00 24.51 36 GLY B O 1
ATOM 1339 N N . LEU B 1 37 ? 43.579 -11.483 10.933 1.00 22.64 37 LEU B N 1
ATOM 1340 C CA . LEU B 1 37 ? 43.038 -10.549 9.998 1.00 23.08 37 LEU B CA 1
ATOM 1341 C C . LEU B 1 37 ? 43.238 -11.070 8.580 1.00 23.63 37 LEU B C 1
ATOM 1342 O O . LEU B 1 37 ? 44.273 -11.678 8.277 1.00 24.64 37 LEU B O 1
ATOM 1347 N N . LYS B 1 38 ? 42.262 -10.758 7.732 1.00 24.24 38 LYS B N 1
ATOM 1348 C C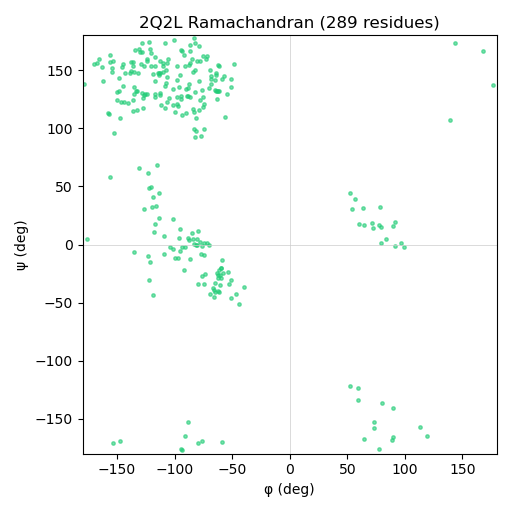A . LYS B 1 38 ? 42.246 -10.941 6.284 1.00 25.36 38 LYS B CA 1
ATOM 1349 C C . LYS B 1 38 ? 43.461 -10.278 5.711 1.00 25.33 38 LYS B C 1
ATOM 1350 O O . LYS B 1 38 ? 43.704 -9.146 6.052 1.00 26.41 38 LYS B O 1
ATOM 1356 N N . PRO B 1 39 ? 44.245 -10.980 4.872 1.00 24.76 39 PRO B N 1
ATOM 1357 C CA . PRO B 1 39 ? 45.326 -10.240 4.250 1.00 25.87 39 PRO B CA 1
ATOM 1358 C C . PRO B 1 39 ? 44.864 -8.905 3.640 1.00 26.13 39 PRO B C 1
ATOM 1359 O O . PRO B 1 39 ? 43.701 -8.755 3.237 1.00 25.98 39 PRO B O 1
ATOM 1363 N N . GLY B 1 40 ? 45.796 -7.963 3.512 1.00 27.34 40 GLY B N 1
ATOM 1364 C CA . GLY B 1 40 ? 45.499 -6.651 2.877 1.00 26.72 40 GLY B CA 1
ATOM 1365 C C . GLY B 1 40 ? 45.563 -5.467 3.847 1.00 26.67 40 GLY B C 1
ATOM 1366 O O . GLY B 1 40 ? 46.231 -5.517 4.895 1.00 26.27 40 GLY B O 1
ATOM 1367 N N . LEU B 1 41 ? 44.863 -4.397 3.486 1.00 26.14 41 LEU B N 1
ATOM 1368 C CA . LEU B 1 41 ? 44.894 -3.146 4.216 1.00 24.95 41 LEU B CA 1
ATOM 1369 C C . LEU B 1 41 ? 43.658 -2.997 5.081 1.00 24.03 41 LEU B C 1
ATOM 1370 O O . LEU B 1 41 ? 42.533 -3.265 4.633 1.00 24.34 41 LEU B O 1
ATOM 1375 N N . HIS B 1 42 ? 43.902 -2.598 6.334 1.00 23.34 42 HIS B N 1
ATOM 1376 C CA . HIS B 1 42 ? 42.871 -2.360 7.380 1.00 21.49 42 HIS B CA 1
ATOM 1377 C C . HIS B 1 42 ? 43.059 -0.978 7.990 1.00 21.17 42 HIS B C 1
ATOM 1378 O O . HIS B 1 42 ? 44.207 -0.632 8.362 1.00 21.83 42 HIS B O 1
ATOM 1385 N N . GLY B 1 43 ? 41.973 -0.200 8.074 1.00 19.87 43 GLY B N 1
ATOM 1386 C CA . GLY B 1 43 ? 41.975 1.081 8.814 1.00 21.42 43 GLY B CA 1
ATOM 1387 C C . GLY B 1 43 ? 42.526 0.941 10.242 1.00 21.12 43 GLY B C 1
ATOM 1388 O O . GLY B 1 43 ? 42.291 -0.065 10.916 1.00 22.13 43 GLY B O 1
ATOM 1389 N N . PHE B 1 44 ? 43.263 1.934 10.720 1.00 20.32 44 PHE B N 1
ATOM 1390 C CA . PHE B 1 44 ? 43.769 1.880 12.080 1.00 17.73 44 PHE B CA 1
ATOM 1391 C C . PHE B 1 44 ? 43.660 3.291 12.682 1.00 18.35 44 PHE B C 1
ATOM 1392 O O . PHE B 1 44 ? 44.218 4.290 12.142 1.00 17.37 44 PHE B O 1
ATOM 1400 N N . HIS B 1 45 ? 42.921 3.375 13.795 1.00 16.70 45 HIS B N 1
ATOM 1401 C CA . HIS B 1 45 ? 42.597 4.663 14.339 1.00 16.43 45 HIS B CA 1
ATOM 1402 C C . HIS B 1 45 ? 42.567 4.617 15.842 1.00 16.18 45 HIS B C 1
ATOM 1403 O O . HIS B 1 45 ? 42.275 3.571 16.444 1.00 14.78 45 HIS B O 1
ATOM 1410 N N . VAL B 1 46 ? 42.799 5.794 16.415 1.00 16.48 46 VAL B N 1
ATOM 1411 C CA . VAL B 1 46 ? 42.454 6.089 17.814 1.00 17.11 46 VAL B CA 1
ATOM 1412 C C . VAL B 1 46 ? 41.079 6.716 17.830 1.00 17.73 46 VAL B C 1
ATOM 1413 O O . VAL B 1 46 ? 40.883 7.756 17.269 1.00 18.87 46 VAL B O 1
ATOM 1417 N N . HIS B 1 47 ? 40.100 5.994 18.365 1.00 19.18 47 HIS B N 1
ATOM 1418 C CA . HIS B 1 47 ? 38.774 6.545 18.565 1.00 19.86 47 HIS B CA 1
ATOM 1419 C C . HIS B 1 47 ? 38.773 7.436 19.819 1.00 20.10 47 HIS B C 1
ATOM 1420 O O . HIS B 1 47 ? 39.784 7.493 20.531 1.00 21.34 47 HIS B O 1
ATOM 1427 N N . ALA B 1 48 ? 37.671 8.153 20.014 1.00 18.84 48 ALA B N 1
ATOM 1428 C CA . ALA B 1 48 ? 37.562 9.319 20.904 1.00 18.03 48 ALA B CA 1
ATOM 1429 C C . ALA B 1 48 ? 37.407 8.789 22.322 1.00 18.12 48 ALA B C 1
ATOM 1430 O O . ALA B 1 48 ? 37.862 9.429 23.294 1.00 19.14 48 ALA B O 1
ATOM 1432 N N . LEU B 1 49 ? 36.719 7.644 22.444 1.00 16.99 49 LEU B N 1
ATOM 1433 C CA . LEU B 1 49 ? 36.412 7.091 23.753 1.00 15.76 49 LEU B CA 1
ATOM 1434 C C . LEU B 1 49 ? 36.960 5.643 23.990 1.00 16.64 49 LEU B C 1
ATOM 1435 O O . LEU B 1 49 ? 37.439 4.914 23.061 1.00 14.80 49 LEU B O 1
ATOM 1440 N N . GLY B 1 50 ? 36.895 5.229 25.268 1.00 17.64 50 GLY B N 1
ATOM 1441 C CA . GLY B 1 50 ? 37.327 3.864 25.662 1.00 16.54 50 GLY B CA 1
ATOM 1442 C C . GLY B 1 50 ? 36.172 3.262 26.413 1.00 17.07 50 GLY B C 1
ATOM 1443 O O . GLY B 1 50 ? 36.367 2.477 27.321 1.00 14.93 50 GLY B O 1
ATOM 1444 N N . ASP B 1 51 ? 34.953 3.682 26.040 1.00 18.74 51 ASP B N 1
ATOM 1445 C CA . ASP B 1 51 ? 33.694 3.046 26.499 1.00 20.18 51 ASP B CA 1
ATOM 1446 C C . ASP B 1 51 ? 33.404 1.757 25.718 1.00 20.78 51 ASP B C 1
ATOM 1447 O O . ASP B 1 51 ? 33.145 1.720 24.462 1.00 21.18 51 ASP B O 1
ATOM 1452 N N . THR B 1 52 ? 33.428 0.681 26.470 1.00 21.35 52 THR B N 1
ATOM 1453 C CA . THR B 1 52 ? 33.509 -0.622 25.854 1.00 21.83 52 THR B CA 1
ATOM 1454 C C . THR B 1 52 ? 32.246 -1.376 26.240 1.00 20.51 52 THR B C 1
ATOM 1455 O O . THR B 1 52 ? 32.117 -2.527 25.944 1.00 19.03 52 THR B O 1
ATOM 1459 N N . THR B 1 53 ? 31.278 -0.658 26.835 1.00 21.52 53 THR B N 1
ATOM 1460 C CA . THR B 1 53 ? 30.025 -1.272 27.342 1.00 22.67 53 THR B CA 1
ATOM 1461 C C . THR B 1 53 ? 29.174 -1.915 26.236 1.00 23.25 53 THR B C 1
ATOM 1462 O O . THR B 1 53 ? 28.454 -2.915 26.510 1.00 24.62 53 THR B O 1
ATOM 1466 N N . ASN B 1 54 ? 29.285 -1.376 25.005 1.00 23.17 54 ASN B N 1
ATOM 1467 C CA . ASN B 1 54 ? 28.764 -2.031 23.796 1.00 22.79 54 ASN B CA 1
ATOM 1468 C C . ASN B 1 54 ? 29.902 -2.449 22.854 1.00 22.52 54 ASN B C 1
ATOM 1469 O O . ASN B 1 54 ? 29.806 -2.239 21.661 1.00 23.37 54 ASN B O 1
ATOM 1474 N N . GLY B 1 55 ? 30.981 -3.034 23.403 1.00 21.17 55 GLY B N 1
ATOM 1475 C CA . GLY B 1 55 ? 32.167 -3.428 22.672 1.00 20.62 55 GLY B CA 1
ATOM 1476 C C . GLY B 1 55 ? 32.825 -2.244 21.968 1.00 22.22 55 GLY B C 1
ATOM 1477 O O . GLY B 1 55 ? 33.007 -1.146 22.550 1.00 21.85 55 GLY B O 1
ATOM 1478 N N . CYS B 1 56 ? 33.175 -2.454 20.706 1.00 22.89 56 CYS B N 1
ATOM 1479 C CA . CYS B 1 56 ? 33.857 -1.444 19.932 1.00 23.58 56 CYS B CA 1
ATOM 1480 C C . CYS B 1 56 ? 32.939 -0.328 19.469 1.00 23.69 56 CYS B C 1
ATOM 1481 O O . CYS B 1 56 ? 33.406 0.807 19.276 1.00 22.78 56 CYS B O 1
ATOM 1484 N N . MET B 1 57 ? 31.646 -0.667 19.321 1.00 25.01 57 MET B N 1
ATOM 1485 C CA . MET B 1 57 ? 30.577 0.281 18.925 1.00 25.22 57 MET B CA 1
ATOM 1486 C C . MET B 1 57 ? 30.596 1.561 19.808 1.00 23.88 57 MET B C 1
ATOM 1487 O O . MET B 1 57 ? 30.484 2.659 19.289 1.00 25.12 57 MET B O 1
ATOM 1492 N N . SER B 1 58 ? 30.703 1.397 21.129 1.00 21.21 58 SER B N 1
ATOM 1493 C CA . SER B 1 58 ? 30.600 2.497 22.071 1.00 21.50 58 SER B CA 1
ATOM 1494 C C . SER B 1 58 ? 31.850 3.422 22.185 1.00 22.17 58 SER B C 1
ATOM 1495 O O . SER B 1 58 ? 31.812 4.414 22.889 1.00 22.08 58 SER B O 1
ATOM 1498 N N . THR B 1 59 ? 32.921 3.121 21.435 1.00 22.50 59 THR B N 1
ATOM 1499 C CA . THR B 1 59 ? 34.162 3.892 21.512 1.00 21.38 59 THR B CA 1
ATOM 1500 C C . THR B 1 59 ? 34.132 5.196 20.723 1.00 20.75 59 THR B C 1
ATOM 1501 O O . THR B 1 59 ? 35.168 5.806 20.522 1.00 20.73 59 THR B O 1
ATOM 1505 N N . GLY B 1 60 ? 32.957 5.622 20.249 1.00 20.85 60 GLY B N 1
ATOM 1506 C CA . GLY B 1 60 ? 32.823 6.929 19.528 1.00 19.44 60 GLY B CA 1
ATOM 1507 C C . GLY B 1 60 ? 33.569 7.011 18.221 1.00 19.13 60 GLY B C 1
ATOM 1508 O O . GLY B 1 60 ? 33.987 5.980 17.668 1.00 21.30 60 GLY B O 1
ATOM 1509 N N . PRO B 1 61 ? 33.701 8.214 17.658 1.00 19.09 61 PRO B N 1
ATOM 1510 C CA . PRO B 1 61 ? 34.386 8.269 16.353 1.00 18.74 61 PRO B CA 1
ATOM 1511 C C . PRO B 1 61 ? 35.905 8.480 16.542 1.00 18.26 61 PRO B C 1
ATOM 1512 O O . PRO B 1 61 ? 36.412 8.299 17.641 1.00 17.51 61 PRO B O 1
ATOM 1516 N N . HIS B 1 62 ? 36.627 8.860 15.486 1.00 18.11 62 HIS B N 1
ATOM 1517 C CA . HIS B 1 62 ? 38.049 9.060 15.560 1.00 17.88 62 HIS B CA 1
ATOM 1518 C C . HIS B 1 62 ? 38.389 10.214 16.477 1.00 19.44 62 HIS B C 1
ATOM 1519 O O . HIS B 1 62 ? 37.676 11.262 16.511 1.00 22.09 62 HIS B O 1
ATOM 1526 N N . PHE B 1 63 ? 39.459 10.053 17.243 1.00 18.68 63 PHE B N 1
ATOM 1527 C CA . PHE B 1 63 ? 39.934 11.111 18.083 1.00 18.82 63 PHE B CA 1
ATOM 1528 C C . PHE B 1 63 ? 40.212 12.367 17.210 1.00 20.21 63 PHE B C 1
ATOM 1529 O O . PHE B 1 63 ? 41.161 12.460 16.413 1.00 20.50 63 PHE B O 1
ATOM 1537 N N . ASN B 1 64 ? 39.364 13.357 17.406 1.00 22.01 64 ASN B N 1
ATOM 1538 C CA . ASN B 1 64 ? 39.429 14.602 16.661 1.00 22.57 64 ASN B CA 1
ATOM 1539 C C . ASN B 1 64 ? 39.364 15.913 17.553 1.00 23.53 64 ASN B C 1
ATOM 1540 O O . ASN B 1 64 ? 38.413 16.709 17.439 1.00 24.79 64 ASN B O 1
ATOM 1545 N N . PRO B 1 65 ? 40.399 16.155 18.393 1.00 23.67 65 PRO B N 1
ATOM 1546 C CA . PRO B 1 65 ? 40.357 17.367 19.206 1.00 23.90 65 PRO B CA 1
ATOM 1547 C C . PRO B 1 65 ? 40.308 18.673 18.341 1.00 24.96 65 PRO B C 1
ATOM 1548 O O . PRO B 1 65 ? 39.660 19.642 18.739 1.00 23.85 65 PRO B O 1
ATOM 1552 N N . ALA B 1 66 ? 40.983 18.654 17.184 1.00 25.49 66 ALA B N 1
ATOM 1553 C CA . ALA B 1 66 ? 41.164 19.825 16.329 1.00 25.77 66 ALA B CA 1
ATOM 1554 C C . ALA B 1 66 ? 39.958 20.085 15.482 1.00 26.24 66 ALA B C 1
ATOM 1555 O O . ALA B 1 66 ? 39.974 21.032 14.748 1.00 27.41 66 ALA B O 1
ATOM 1557 N N . GLY B 1 67 ? 38.910 19.262 15.577 1.00 27.28 67 GLY B N 1
ATOM 1558 C CA . GLY B 1 67 ? 37.665 19.436 14.776 1.00 26.92 67 GLY B CA 1
ATOM 1559 C C . GLY B 1 67 ? 37.848 19.467 13.259 1.00 27.81 67 GLY B C 1
ATOM 1560 O O . GLY B 1 67 ? 37.166 20.261 12.580 1.00 28.67 67 GLY B O 1
ATOM 1561 N N . LYS B 1 68 ? 38.756 18.618 12.733 1.00 26.87 68 LYS B N 1
ATOM 1562 C CA . LYS B 1 68 ? 39.151 18.595 11.301 1.00 26.48 68 LYS B CA 1
ATOM 1563 C C . LYS B 1 68 ? 38.444 17.469 10.557 1.00 25.76 68 LYS B C 1
ATOM 1564 O O . LYS B 1 68 ? 37.700 16.690 11.159 1.00 26.28 68 LYS B O 1
ATOM 1570 N N . GLU B 1 69 ? 38.653 17.382 9.241 1.00 24.44 69 GLU B N 1
ATOM 1571 C CA . GLU B 1 69 ? 38.011 16.332 8.426 1.00 23.11 69 GLU B CA 1
ATOM 1572 C C . GLU B 1 69 ? 38.903 15.099 8.486 1.00 21.14 69 GLU B C 1
ATOM 1573 O O . GLU B 1 69 ? 40.030 15.207 8.926 1.00 20.52 69 GLU B O 1
ATOM 1579 N N . HIS B 1 70 ? 38.395 13.937 8.058 1.00 20.08 70 HIS B N 1
ATOM 1580 C CA . HIS B 1 70 ? 39.199 12.693 8.019 1.00 18.86 70 HIS B CA 1
ATOM 1581 C C . HIS B 1 70 ? 40.286 12.816 6.934 1.00 18.40 70 HIS B C 1
ATOM 1582 O O . HIS B 1 70 ? 39.999 13.333 5.865 1.00 19.29 70 HIS B O 1
ATOM 1589 N 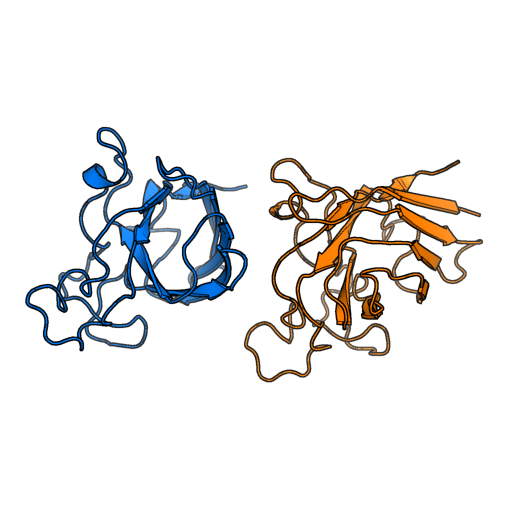N . GLY B 1 71 ? 41.480 12.291 7.195 1.00 18.37 71 GLY B N 1
ATOM 1590 C CA . GLY B 1 71 ? 42.587 12.306 6.260 1.00 17.78 71 GLY B CA 1
ATOM 1591 C C . GLY B 1 71 ? 43.491 11.126 6.565 1.00 19.08 71 GLY B C 1
ATOM 1592 O O . GLY B 1 71 ? 43.134 10.246 7.311 1.00 18.69 71 GLY B O 1
ATOM 1593 N N . SER B 1 72 ? 44.660 11.086 5.931 1.00 20.27 72 SER B N 1
ATOM 1594 C CA . SER B 1 72 ? 45.671 10.118 6.225 1.00 20.80 72 SER B CA 1
ATOM 1595 C C . SER B 1 72 ? 46.605 10.725 7.283 1.00 21.67 72 SER B C 1
ATOM 1596 O O . SER B 1 72 ? 46.593 11.929 7.536 1.00 19.51 72 SER B O 1
ATOM 1599 N N . PRO B 1 73 ? 47.396 9.868 7.949 1.00 22.74 73 PRO B N 1
ATOM 1600 C CA . PRO B 1 73 ? 48.320 10.395 8.962 1.00 22.56 73 PRO B CA 1
ATOM 1601 C C . PRO B 1 73 ? 49.307 11.390 8.363 1.00 23.57 73 PRO B C 1
ATOM 1602 O O . PRO B 1 73 ? 49.898 12.220 9.076 1.00 23.61 73 PRO B O 1
ATOM 1606 N N . GLU B 1 74 ? 49.465 11.315 7.056 1.00 24.44 74 GLU B N 1
ATOM 1607 C CA . GLU B 1 74 ? 50.354 12.187 6.291 1.00 26.91 74 GLU B CA 1
ATOM 1608 C C . GLU B 1 74 ? 49.746 13.533 5.837 1.00 27.04 74 GLU B C 1
ATOM 1609 O O . GLU B 1 74 ? 50.458 14.444 5.439 1.00 27.06 74 GLU B O 1
ATOM 1615 N N . ASP B 1 75 ? 48.433 13.669 5.950 1.00 27.83 75 ASP B N 1
ATOM 1616 C CA . ASP B 1 75 ? 47.748 14.923 5.687 1.00 28.89 75 ASP B CA 1
ATOM 1617 C C . ASP B 1 75 ? 47.763 15.884 6.848 1.00 29.22 75 ASP B C 1
ATOM 1618 O O . ASP B 1 75 ? 47.741 15.450 7.989 1.00 30.29 75 ASP B O 1
ATOM 1623 N N . GLU B 1 76 ? 47.740 17.184 6.535 1.00 30.05 76 GLU B N 1
ATOM 1624 C CA . GLU B 1 76 ? 47.452 18.284 7.454 1.00 30.42 76 GLU B CA 1
ATOM 1625 C C . GLU B 1 76 ? 45.974 18.266 7.722 1.00 29.21 76 GLU B C 1
ATOM 1626 O O . GLU B 1 76 ? 45.538 18.601 8.832 1.00 30.56 76 GLU B O 1
ATOM 1632 N N . THR B 1 77 ? 45.192 17.876 6.712 1.00 28.52 77 THR B N 1
ATOM 1633 C CA . THR B 1 77 ? 43.769 17.475 6.922 1.00 26.84 77 THR B CA 1
ATOM 1634 C C . THR B 1 77 ? 43.519 16.030 7.362 1.00 25.87 77 THR B C 1
ATOM 1635 O O . THR B 1 77 ? 43.749 15.076 6.609 1.00 27.56 77 THR B O 1
ATOM 1639 N N . ARG B 1 78 ? 43.015 15.863 8.584 1.00 24.32 78 ARG B N 1
ATOM 1640 C CA . ARG B 1 78 ? 43.383 14.688 9.317 1.00 22.00 78 ARG B CA 1
ATOM 1641 C C . ARG B 1 78 ? 42.724 14.813 10.684 1.00 20.99 78 ARG B C 1
ATOM 1642 O O . ARG B 1 78 ? 42.775 15.897 11.302 1.00 19.80 78 ARG B O 1
ATOM 1650 N N . HIS B 1 79 ? 42.154 13.709 11.174 1.00 19.57 79 HIS B N 1
ATOM 1651 C CA . HIS B 1 79 ? 41.939 13.532 12.621 1.00 19.34 79 HIS B CA 1
ATOM 1652 C C . HIS B 1 79 ? 43.260 13.140 13.284 1.00 19.62 79 HIS B C 1
ATOM 1653 O O . HIS B 1 79 ? 44.166 12.596 12.623 1.00 21.29 79 HIS B O 1
ATOM 1660 N N . ALA B 1 80 ? 43.348 13.395 14.593 1.00 20.65 80 ALA B N 1
ATOM 1661 C CA . ALA B 1 80 ? 44.525 13.033 15.485 1.00 20.09 80 ALA B CA 1
ATOM 1662 C C . ALA B 1 80 ? 44.610 11.565 15.535 1.00 19.69 80 ALA B C 1
ATOM 1663 O O . ALA B 1 80 ? 45.699 11.014 15.452 1.00 19.96 80 ALA B O 1
ATOM 1665 N N . GLY B 1 81 ? 43.429 10.929 15.632 1.00 20.10 81 GLY B N 1
ATOM 1666 C CA . GLY B 1 81 ? 43.312 9.448 15.654 1.00 19.61 81 GLY B CA 1
ATOM 1667 C C . GLY B 1 81 ? 43.604 8.702 14.368 1.00 19.50 81 GLY B C 1
ATOM 1668 O O . GLY B 1 81 ? 43.559 7.499 14.379 1.00 19.47 81 GLY B O 1
ATOM 1669 N N . ASP B 1 82 ? 43.941 9.407 13.278 1.00 20.45 82 ASP B N 1
ATOM 1670 C CA . ASP B 1 82 ? 44.156 8.799 11.958 1.00 20.63 82 ASP B CA 1
ATOM 1671 C C . ASP B 1 82 ? 45.546 8.201 11.753 1.00 21.30 82 ASP B C 1
ATOM 1672 O O . ASP B 1 82 ? 46.496 8.886 11.321 1.00 21.76 82 ASP B O 1
ATOM 1681 N N . LEU B 1 83 ? 45.661 6.912 12.046 1.00 21.56 83 LEU B N 1
ATOM 1682 C CA . LEU B 1 83 ? 46.900 6.192 11.875 1.00 20.95 83 LEU B CA 1
ATOM 1683 C C . LEU B 1 83 ? 46.973 5.420 10.522 1.00 21.32 83 LEU B C 1
ATOM 1684 O O . LEU B 1 83 ? 47.956 4.686 10.256 1.00 20.51 83 LEU B O 1
ATOM 1689 N N . GLY B 1 84 ? 45.951 5.606 9.662 1.00 20.76 84 GLY B N 1
ATOM 1690 C CA . GLY B 1 84 ? 45.978 5.115 8.269 1.00 19.27 84 GLY B CA 1
ATOM 1691 C C . GLY B 1 84 ? 45.647 3.642 8.170 1.00 18.81 84 GLY B C 1
ATOM 1692 O O . GLY B 1 84 ? 44.723 3.150 8.831 1.00 18.67 84 GLY B O 1
ATOM 1693 N N . ASN B 1 85 ? 46.412 2.934 7.346 1.00 18.75 85 ASN B N 1
ATOM 1694 C CA . ASN B 1 85 ? 46.192 1.532 7.127 1.00 18.54 85 ASN B CA 1
ATOM 1695 C C . ASN B 1 85 ? 47.340 0.786 7.640 1.00 19.31 85 ASN B C 1
ATOM 1696 O O . ASN B 1 85 ? 48.464 1.254 7.596 1.00 19.21 85 ASN B O 1
ATOM 1701 N N . ILE B 1 86 ? 47.060 -0.410 8.115 1.00 20.15 86 ILE B N 1
ATOM 1702 C CA . ILE B 1 86 ? 48.124 -1.324 8.426 1.00 20.78 86 ILE B CA 1
ATOM 1703 C C . ILE B 1 86 ? 47.972 -2.441 7.395 1.00 20.57 86 ILE B C 1
ATOM 1704 O O . ILE B 1 86 ? 46.852 -2.742 6.888 1.00 20.46 86 ILE B O 1
ATOM 1709 N N . THR B 1 87 ? 49.114 -2.995 7.042 1.00 20.14 87 THR B N 1
ATOM 1710 C CA . THR B 1 87 ? 49.206 -3.931 5.942 1.00 21.52 87 THR B CA 1
ATOM 1711 C C . THR B 1 87 ? 49.232 -5.321 6.612 1.00 21.93 87 THR B C 1
ATOM 1712 O O . THR B 1 87 ? 50.148 -5.630 7.356 1.00 20.49 87 THR B O 1
ATOM 1716 N N . VAL B 1 88 ? 48.176 -6.118 6.384 1.00 23.18 88 VAL B N 1
ATOM 1717 C CA . VAL B 1 88 ? 48.089 -7.537 6.858 1.00 23.75 88 VAL B CA 1
ATOM 1718 C C . VAL B 1 88 ? 48.702 -8.490 5.827 1.00 25.81 88 VAL B C 1
ATOM 1719 O O . VAL B 1 88 ? 48.396 -8.398 4.638 1.00 26.50 88 VAL B O 1
ATOM 1723 N N . GLY B 1 89 ? 49.623 -9.345 6.292 1.00 27.96 89 GLY B N 1
ATOM 1724 C CA . GLY B 1 89 ? 50.350 -10.263 5.433 1.00 30.53 89 GLY B CA 1
ATOM 1725 C C . GLY B 1 89 ? 49.533 -11.515 5.157 1.00 33.30 89 GLY B C 1
ATOM 1726 O O . GLY B 1 89 ? 48.457 -11.723 5.762 1.00 34.45 89 GLY B O 1
ATOM 1727 N N . ASP B 1 90 ? 50.037 -12.377 4.259 1.00 34.74 90 ASP B N 1
ATOM 1728 C CA . ASP B 1 90 ? 49.299 -13.602 3.845 1.00 35.40 90 ASP B CA 1
ATOM 1729 C C . ASP B 1 90 ? 48.830 -14.509 4.985 1.00 34.09 90 ASP B C 1
ATOM 1730 O O . ASP B 1 90 ? 47.757 -15.133 4.883 1.00 33.93 90 ASP B O 1
ATOM 1735 N N . ASP B 1 91 ? 49.619 -14.567 6.050 1.00 32.00 91 ASP B N 1
ATOM 1736 C CA . ASP B 1 91 ? 49.284 -15.430 7.180 1.00 31.46 91 ASP B CA 1
ATOM 1737 C C . ASP B 1 91 ? 48.304 -14.812 8.180 1.00 29.79 91 ASP B C 1
ATOM 1738 O O . ASP B 1 91 ? 48.041 -15.376 9.224 1.00 29.76 91 ASP B O 1
ATOM 1743 N N . GLY B 1 92 ? 47.804 -13.626 7.866 1.00 28.96 92 GLY B N 1
ATOM 1744 C CA . GLY B 1 92 ? 46.782 -12.967 8.687 1.00 27.41 92 GLY B CA 1
ATOM 1745 C C . GLY B 1 92 ? 47.371 -12.097 9.763 1.00 26.30 92 GLY B C 1
ATOM 1746 O O . GLY B 1 92 ? 46.697 -11.659 10.666 1.00 25.33 92 GLY B O 1
ATOM 1747 N N . THR B 1 93 ? 48.638 -11.810 9.594 1.00 26.15 93 THR B N 1
ATOM 1748 C CA . THR B 1 93 ? 49.512 -11.236 10.597 1.00 26.33 93 THR B CA 1
ATOM 1749 C C . THR B 1 93 ? 49.994 -9.849 10.129 1.00 27.49 93 THR B C 1
ATOM 1750 O O . THR B 1 93 ? 50.228 -9.610 8.913 1.00 28.28 93 THR B O 1
ATOM 1754 N N . ALA B 1 94 ? 50.059 -8.913 11.078 1.00 27.70 94 ALA B N 1
ATOM 1755 C CA . ALA B 1 94 ? 50.664 -7.608 10.835 1.00 26.62 94 ALA B CA 1
ATOM 1756 C C . ALA B 1 94 ? 51.508 -7.336 12.013 1.00 26.40 94 ALA B C 1
ATOM 1757 O O . ALA B 1 94 ? 51.185 -7.737 13.146 1.00 24.68 94 ALA B O 1
ATOM 1759 N N . CYS B 1 95 ? 52.578 -6.619 11.718 1.00 26.07 95 CYS B N 1
ATOM 1760 C CA . CYS B 1 95 ? 53.597 -6.325 12.660 1.00 27.32 95 CYS B CA 1
ATOM 1761 C C . CYS B 1 95 ? 54.261 -4.999 12.237 1.00 26.61 95 CYS B C 1
ATOM 1762 O O . CYS B 1 95 ? 55.156 -4.963 11.372 1.00 27.66 95 CYS B O 1
ATOM 1765 N N . PHE B 1 96 ? 53.804 -3.893 12.826 1.00 23.61 96 PHE B N 1
ATOM 1766 C CA . PHE B 1 96 ? 54.108 -2.604 12.309 1.00 21.69 96 PHE B CA 1
ATOM 1767 C C . PHE B 1 96 ? 54.669 -1.682 13.367 1.00 22.43 96 PHE B C 1
ATOM 1768 O O . PHE B 1 96 ? 54.712 -2.002 14.579 1.00 21.86 96 PHE B O 1
ATOM 1776 N N . THR B 1 97 ? 55.087 -0.521 12.878 1.00 21.72 97 THR B N 1
ATOM 1777 C CA . THR B 1 97 ? 55.634 0.526 13.695 1.00 22.52 97 THR B CA 1
ATOM 1778 C C . THR B 1 97 ? 55.209 1.790 13.022 1.00 23.30 97 THR B C 1
ATOM 1779 O O . THR B 1 97 ? 55.467 1.983 11.848 1.00 22.12 97 THR B O 1
ATOM 1783 N N . ILE B 1 98 ? 54.513 2.623 13.784 1.00 23.11 98 ILE B N 1
ATOM 1784 C CA . ILE B 1 98 ? 54.060 3.894 13.310 1.00 22.96 98 ILE B CA 1
ATOM 1785 C C . ILE B 1 98 ? 54.599 4.935 14.277 1.00 22.26 98 ILE B C 1
ATOM 1786 O O . ILE B 1 98 ? 54.390 4.761 15.476 1.00 21.67 98 ILE B O 1
ATOM 1791 N N . VAL B 1 99 ? 55.245 5.998 13.761 1.00 21.02 99 VAL B N 1
ATOM 1792 C CA . VAL B 1 99 ? 55.587 7.211 14.549 1.00 20.43 99 VAL B CA 1
ATOM 1793 C C . VAL B 1 99 ? 54.660 8.409 14.162 1.00 21.03 99 VAL B C 1
ATOM 1794 O O . VAL B 1 99 ? 54.635 8.817 12.960 1.00 21.18 99 VAL B O 1
ATOM 1798 N N . ASP B 1 100 ? 53.945 8.989 15.154 1.00 19.92 100 ASP B N 1
ATOM 1799 C CA . ASP B 1 100 ? 52.980 10.034 14.907 1.00 18.03 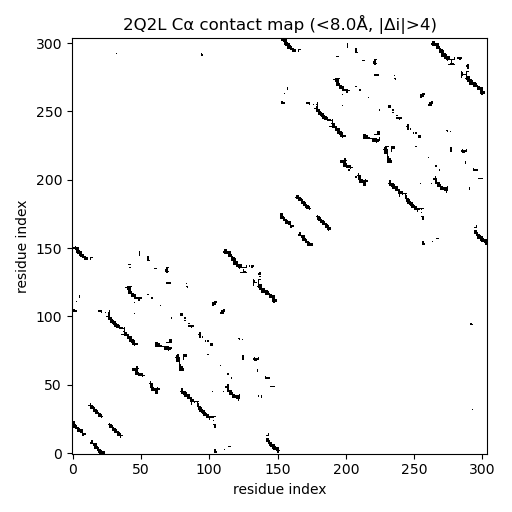100 ASP B CA 1
ATOM 1800 C C . ASP B 1 100 ? 53.089 11.092 15.933 1.00 19.17 100 ASP B C 1
ATOM 1801 O O . ASP B 1 100 ? 53.499 10.842 17.083 1.00 18.50 100 ASP B O 1
ATOM 1806 N N . LYS B 1 101 ? 52.617 12.274 15.536 1.00 19.52 101 LYS B N 1
ATOM 1807 C CA A LYS B 1 101 ? 52.820 13.430 16.392 0.50 19.24 101 LYS B CA 1
ATOM 1808 C CA B LYS B 1 101 ? 52.793 13.550 16.227 0.50 19.71 101 LYS B CA 1
ATOM 1809 C C . LYS B 1 101 ? 51.546 14.046 16.951 1.00 19.20 101 LYS B C 1
ATOM 1810 O O . LYS B 1 101 ? 51.641 14.999 17.741 1.00 18.25 101 LYS B O 1
ATOM 1821 N N . GLN B 1 102 ? 50.393 13.418 16.652 1.00 17.99 102 GLN B N 1
ATOM 1822 C CA . GLN B 1 102 ? 49.112 13.825 17.200 1.00 16.77 102 GLN B CA 1
ATOM 1823 C C . GLN B 1 102 ? 48.424 12.924 18.244 1.00 17.60 102 GLN B C 1
ATOM 1824 O O . GLN B 1 102 ? 47.327 13.203 18.698 1.00 17.73 102 GLN B O 1
ATOM 1830 N N . ILE B 1 103 ? 49.104 11.888 18.699 1.00 18.51 103 ILE B N 1
ATOM 1831 C CA . ILE B 1 103 ? 48.532 10.899 19.622 1.00 16.26 103 ILE B CA 1
ATOM 1832 C C . ILE B 1 103 ? 49.444 10.874 20.864 1.00 17.35 103 ILE B C 1
ATOM 1833 O O . ILE B 1 103 ? 50.072 9.859 21.151 1.00 17.35 103 ILE B O 1
ATOM 1838 N N . PRO B 1 104 ? 49.563 12.008 21.580 1.00 18.21 104 PRO B N 1
ATOM 1839 C CA . PRO B 1 104 ? 50.358 12.075 22.808 1.00 19.04 104 PRO B CA 1
ATOM 1840 C C . PRO B 1 104 ? 49.899 11.151 23.942 1.00 19.62 104 PRO B C 1
ATOM 1841 O O . PRO B 1 104 ? 48.711 10.768 24.025 1.00 20.22 104 PRO B O 1
ATOM 1845 N N . LEU B 1 105 ? 50.838 10.772 24.806 1.00 20.17 105 LEU B N 1
ATOM 1846 C CA . LEU B 1 105 ? 50.517 9.901 25.917 1.00 22.47 105 LEU B CA 1
ATOM 1847 C C . LEU B 1 105 ? 50.278 10.725 27.181 1.00 24.33 105 LEU B C 1
ATOM 1848 O O . LEU B 1 105 ? 49.809 10.207 28.189 1.00 23.91 105 LEU B O 1
ATOM 1853 N N . THR B 1 106 ? 50.620 12.017 27.134 1.00 26.28 106 THR B N 1
ATOM 1854 C CA . THR B 1 106 ? 50.456 12.884 28.297 1.00 28.61 106 THR B CA 1
ATOM 1855 C C . THR B 1 106 ? 49.711 14.131 27.931 1.00 29.54 106 THR B C 1
ATOM 1856 O O . THR B 1 106 ? 49.708 14.560 26.788 1.00 29.71 106 THR B O 1
ATOM 1860 N N . GLY B 1 107 ? 49.077 14.712 28.935 1.00 30.89 107 GLY B N 1
ATOM 1861 C CA . GLY B 1 107 ? 48.464 16.002 28.804 1.00 32.30 107 GLY B CA 1
ATOM 1862 C C . GLY B 1 107 ? 47.041 15.900 28.345 1.00 32.82 107 GLY B C 1
ATOM 1863 O O . GLY B 1 107 ? 46.484 14.811 28.358 1.00 33.48 107 GLY B O 1
ATOM 1864 N N . PRO B 1 108 ? 46.476 17.041 27.902 1.00 33.02 108 PRO B N 1
ATOM 1865 C CA . PRO B 1 108 ? 45.050 17.342 27.599 1.00 32.85 108 PRO B CA 1
ATOM 1866 C C . PRO B 1 108 ? 44.587 16.682 26.287 1.00 33.63 108 PRO B C 1
ATOM 1867 O O . PRO B 1 108 ? 43.378 16.416 26.134 1.00 34.66 108 PRO B O 1
ATOM 1871 N N . HIS B 1 109 ? 45.524 16.411 25.370 1.00 32.28 109 HIS B N 1
ATOM 1872 C CA . HIS B 1 109 ? 45.226 15.601 24.177 1.00 32.04 109 HIS B CA 1
ATOM 1873 C C . HIS B 1 109 ? 45.572 14.090 24.291 1.00 29.76 109 HIS B C 1
ATOM 1874 O O . HIS B 1 109 ? 45.528 13.333 23.298 1.00 30.01 109 HIS B O 1
ATOM 1881 N N . SER B 1 110 ? 45.839 13.640 25.521 1.00 27.28 110 SER B N 1
ATOM 1882 C CA . SER B 1 110 ? 46.199 12.256 25.789 1.00 24.09 110 SER B CA 1
ATOM 1883 C C . SER B 1 110 ? 45.258 11.161 25.201 1.00 23.82 110 SER B C 1
ATOM 1884 O O . SER B 1 110 ? 44.033 11.235 25.275 1.00 23.17 110 SER B O 1
ATOM 1887 N N . ILE B 1 111 ? 45.850 10.127 24.621 1.00 22.54 111 ILE B N 1
ATOM 1888 C CA . ILE B 1 111 ? 45.055 9.022 24.100 1.00 20.32 111 ILE B CA 1
ATOM 1889 C C . ILE B 1 111 ? 44.934 7.923 25.158 1.00 20.63 111 ILE B C 1
ATOM 1890 O O . ILE B 1 111 ? 44.284 6.877 24.949 1.00 19.37 111 ILE B O 1
ATOM 1895 N N . ILE B 1 112 ? 45.586 8.139 26.303 1.00 21.42 112 ILE B N 1
ATOM 1896 C CA . ILE B 1 112 ? 45.460 7.173 27.402 1.00 22.36 112 ILE B CA 1
ATOM 1897 C C . ILE B 1 112 ? 43.996 7.127 27.883 1.00 22.74 112 ILE B C 1
ATOM 1898 O O . ILE B 1 112 ? 43.384 8.185 28.177 1.00 22.43 112 ILE B O 1
ATOM 1903 N N . GLY B 1 113 ? 43.407 5.921 27.895 1.00 22.16 113 GLY B N 1
ATOM 1904 C CA . GLY B 1 113 ? 41.971 5.824 28.240 1.00 21.18 113 GLY B CA 1
ATOM 1905 C C . GLY B 1 113 ? 40.974 5.704 27.077 1.00 20.56 113 GLY B C 1
ATOM 1906 O O . GLY B 1 113 ? 39.761 5.500 27.275 1.00 17.88 113 GLY B O 1
ATOM 1907 N N . ARG B 1 114 ? 41.544 5.752 25.859 1.00 21.40 114 ARG B N 1
ATOM 1908 C CA . ARG B 1 114 ? 40.828 5.780 24.579 1.00 20.51 114 ARG B CA 1
ATOM 1909 C C . ARG B 1 114 ? 40.993 4.441 23.875 1.00 20.89 114 ARG B C 1
ATOM 1910 O O . ARG B 1 114 ? 41.666 3.600 24.362 1.00 22.17 114 ARG B O 1
ATOM 1918 N N . ALA B 1 115 ? 40.329 4.192 22.759 1.00 21.66 115 ALA B N 1
ATOM 1919 C CA . ALA B 1 115 ? 40.555 2.943 22.145 1.00 20.18 115 ALA B CA 1
ATOM 1920 C C . ALA B 1 115 ? 41.265 3.098 20.783 1.00 21.51 115 ALA B C 1
ATOM 1921 O O . ALA B 1 115 ? 41.114 4.132 20.087 1.00 20.47 115 ALA B O 1
ATOM 1923 N N . VAL B 1 116 ? 42.098 2.087 20.444 1.00 21.24 116 VAL B N 1
ATOM 1924 C CA . VAL B 1 116 ? 42.507 1.853 19.089 1.00 20.60 116 VAL B CA 1
ATOM 1925 C C . VAL B 1 116 ? 41.526 0.793 18.614 1.00 20.25 116 VAL B C 1
ATOM 1926 O O . VAL B 1 116 ? 41.111 -0.065 19.385 1.00 21.58 116 VAL B O 1
ATOM 1930 N N . VAL B 1 117 ? 41.188 0.884 17.340 1.00 18.85 117 VAL B N 1
ATOM 1931 C CA . VAL B 1 117 ? 40.232 0.062 16.647 1.00 17.50 117 VAL B CA 1
ATOM 1932 C C . VAL B 1 117 ? 40.908 -0.298 15.321 1.00 16.27 117 VAL B C 1
ATOM 1933 O O . VAL B 1 117 ? 41.485 0.544 14.684 1.00 13.20 117 VAL B O 1
ATOM 1937 N N . VAL B 1 118 ? 40.925 -1.591 14.990 1.00 18.13 118 VAL B N 1
ATOM 1938 C CA . VAL B 1 118 ? 41.225 -2.048 13.631 1.00 18.73 118 VAL B CA 1
ATOM 1939 C C . VAL B 1 118 ? 39.875 -2.315 12.938 1.00 19.66 118 VAL B C 1
ATOM 1940 O O . VAL B 1 118 ? 38.891 -2.752 13.575 1.00 19.87 118 VAL B O 1
ATOM 1944 N N . HIS B 1 119 ? 39.843 -1.954 11.653 1.00 19.41 119 HIS B N 1
ATOM 1945 C CA . HIS B 1 119 ? 38.662 -1.976 10.850 1.00 19.00 119 HIS B CA 1
ATOM 1946 C C . HIS B 1 119 ? 38.669 -3.130 9.861 1.00 18.51 119 HIS B C 1
ATOM 1947 O O . HIS B 1 119 ? 39.726 -3.642 9.525 1.00 19.18 119 HIS B O 1
ATOM 1954 N N . ALA B 1 120 ? 37.486 -3.514 9.365 1.00 19.24 120 ALA B N 1
ATOM 1955 C CA . ALA B 1 120 ? 37.389 -4.595 8.318 1.00 18.46 120 ALA B CA 1
ATOM 1956 C C . ALA B 1 120 ? 38.091 -4.223 7.006 1.00 18.12 120 ALA B C 1
ATOM 1957 O O . ALA B 1 120 ? 38.729 -5.056 6.444 1.00 17.99 120 ALA B O 1
ATOM 1959 N N . ASP B 1 121 ? 37.984 -2.961 6.541 1.00 18.22 121 ASP B N 1
ATOM 1960 C CA . ASP B 1 121 ? 38.436 -2.623 5.228 1.00 18.24 121 ASP B CA 1
ATOM 1961 C C . ASP B 1 121 ? 39.467 -1.535 5.226 1.00 20.10 121 ASP B C 1
ATOM 1962 O O . ASP B 1 121 ? 39.756 -0.931 6.291 1.00 20.42 121 ASP B O 1
ATOM 1967 N N . PRO B 1 122 ? 40.018 -1.259 4.021 1.00 19.99 122 PRO B N 1
ATOM 1968 C CA . PRO B 1 122 ? 40.961 -0.176 3.879 1.00 20.64 122 PRO B CA 1
ATOM 1969 C C . PRO B 1 122 ? 40.377 1.188 4.292 1.00 22.20 122 PRO B C 1
ATOM 1970 O O . PRO B 1 122 ? 39.193 1.467 4.054 1.00 22.65 122 PRO B O 1
ATOM 1974 N N . ASP B 1 123 ? 41.213 2.015 4.931 1.00 22.55 123 ASP B N 1
ATOM 1975 C CA . ASP B 1 123 ? 40.916 3.423 5.137 1.00 22.34 123 ASP B CA 1
ATOM 1976 C C . ASP B 1 123 ? 41.227 4.067 3.773 1.00 22.39 123 ASP B C 1
ATOM 1977 O O . ASP B 1 123 ? 42.283 3.837 3.218 1.00 22.04 123 ASP B O 1
ATOM 1982 N N . ASP B 1 124 ? 40.201 4.755 3.254 1.00 22.32 124 ASP B N 1
ATOM 1983 C CA . ASP B 1 124 ? 40.098 5.667 2.094 1.00 21.94 124 ASP B CA 1
ATOM 1984 C C . ASP B 1 124 ? 41.077 6.737 2.027 1.00 21.09 124 ASP B C 1
ATOM 1985 O O . ASP B 1 124 ? 41.225 7.312 0.938 1.00 19.60 124 ASP B O 1
ATOM 1990 N N . LEU B 1 125 ? 41.494 7.152 3.246 1.00 19.77 125 LEU B N 1
ATOM 1991 C CA . LEU B 1 125 ? 42.287 8.333 3.485 1.00 19.00 125 LEU B CA 1
ATOM 1992 C C . LEU B 1 125 ? 41.567 9.614 3.123 1.00 19.39 125 LEU B C 1
ATOM 1993 O O . LEU B 1 125 ? 42.223 10.677 2.981 1.00 20.45 125 LEU B O 1
ATOM 1998 N N . GLY B 1 126 ? 40.236 9.536 2.983 1.00 18.78 126 GLY B N 1
ATOM 1999 C CA . GLY B 1 126 ? 39.398 10.729 2.761 1.00 17.03 126 GLY B CA 1
ATOM 2000 C C . GLY B 1 126 ? 39.151 10.879 1.279 1.00 16.80 126 GLY B C 1
ATOM 2001 O O . GLY B 1 126 ? 38.456 11.793 0.846 1.00 15.96 126 GLY B O 1
ATOM 2002 N N . LYS B 1 127 ? 39.682 9.929 0.492 1.00 16.63 127 LYS B N 1
ATOM 2003 C CA . LYS B 1 127 ? 39.790 10.074 -0.948 1.00 16.80 127 LYS B CA 1
ATOM 2004 C C . LYS B 1 127 ? 39.002 9.058 -1.787 1.00 18.08 127 LYS B C 1
ATOM 2005 O O . LYS B 1 127 ? 39.319 8.858 -2.965 1.00 19.95 127 LYS B O 1
ATOM 2011 N N . GLY B 1 128 ? 38.025 8.370 -1.218 1.00 18.66 128 GLY B N 1
ATOM 2012 C CA . GLY B 1 128 ? 37.309 7.358 -2.026 1.00 20.35 128 GLY B CA 1
ATOM 2013 C C . GLY B 1 128 ? 36.085 8.074 -2.599 1.00 21.13 128 GLY B C 1
ATOM 2014 O O . GLY B 1 128 ? 35.864 9.271 -2.387 1.00 22.21 128 GLY B O 1
ATOM 2015 N N . GLY B 1 129 ? 35.221 7.420 -3.305 1.00 21.40 129 GLY B N 1
ATOM 2016 C CA . GLY B 1 129 ? 34.112 8.322 -3.706 1.00 24.66 129 GLY B CA 1
ATOM 2017 C C . GLY B 1 129 ? 33.116 8.684 -2.601 1.00 24.58 129 GLY B C 1
ATOM 2018 O O . GLY B 1 129 ? 32.316 9.565 -2.741 1.00 24.85 129 GLY B O 1
ATOM 2019 N N . HIS B 1 130 ? 33.243 8.010 -1.476 1.00 25.48 130 HIS B N 1
ATOM 2020 C CA . HIS B 1 130 ? 32.109 7.571 -0.684 1.00 25.80 130 HIS B CA 1
ATOM 2021 C C . HIS B 1 130 ? 31.579 8.650 0.293 1.00 26.05 130 HIS B C 1
ATOM 2022 O O . HIS B 1 130 ? 32.292 9.609 0.623 1.00 26.87 130 HIS B O 1
ATOM 2029 N N . GLU B 1 131 ? 30.328 8.507 0.746 1.00 25.41 131 GLU B N 1
ATOM 2030 C CA . GLU B 1 131 ? 29.694 9.487 1.658 1.00 24.25 131 GLU B CA 1
ATOM 2031 C C . GLU B 1 131 ? 30.429 9.593 2.997 1.00 21.86 131 GLU B C 1
ATOM 2032 O O . GLU B 1 131 ? 30.322 10.589 3.711 1.00 20.40 131 GLU B O 1
ATOM 2038 N N . LEU B 1 132 ? 31.108 8.518 3.357 1.00 21.11 132 LEU B N 1
ATOM 2039 C CA . LEU B 1 132 ? 31.745 8.381 4.672 1.00 20.61 132 LEU B CA 1
ATOM 2040 C C . LEU B 1 132 ? 33.236 8.673 4.652 1.00 20.62 132 LEU B C 1
ATOM 2041 O O . LEU B 1 132 ? 33.836 8.865 5.698 1.00 22.51 132 LEU B O 1
ATOM 2046 N N . SER B 1 133 ? 33.801 8.772 3.453 1.00 21.00 133 SER B N 1
ATOM 2047 C CA . SER B 1 133 ? 35.193 9.057 3.160 1.00 19.94 133 SER B CA 1
ATOM 2048 C C . SER B 1 133 ? 35.746 10.175 4.016 1.00 21.75 133 SER B C 1
ATOM 2049 O O . SER B 1 133 ? 36.786 10.022 4.627 1.00 22.94 133 SER B O 1
ATOM 2052 N N . LYS B 1 134 ? 35.067 11.322 4.080 1.00 22.62 134 LYS B N 1
ATOM 2053 C CA . LYS B 1 134 ? 35.684 12.503 4.682 1.00 21.85 134 LYS B CA 1
ATOM 2054 C C . LYS B 1 134 ? 35.418 12.534 6.177 1.00 21.68 134 LYS B C 1
ATOM 2055 O O . LYS B 1 134 ? 35.858 13.437 6.858 1.00 22.29 134 LYS B O 1
ATOM 2061 N N . SER B 1 135 ? 34.802 11.487 6.721 1.00 22.29 135 SER B N 1
ATOM 2062 C CA . SER B 1 135 ? 34.611 11.416 8.184 1.00 22.44 135 SER B CA 1
ATOM 2063 C C . SER B 1 135 ? 35.252 10.153 8.796 1.00 21.49 135 SER B C 1
ATOM 2064 O O . SER B 1 135 ? 35.738 10.188 9.955 1.00 21.08 135 SER B O 1
ATOM 2067 N N . THR B 1 136 ? 35.295 9.073 8.016 1.00 20.27 136 THR B N 1
ATOM 2068 C CA . THR B 1 136 ? 35.774 7.739 8.500 1.00 17.82 136 THR B CA 1
ATOM 2069 C C . THR B 1 136 ? 36.717 7.034 7.543 1.00 18.24 136 THR B C 1
ATOM 2070 O O . THR B 1 136 ? 37.277 5.991 7.875 1.00 18.49 136 THR B O 1
ATOM 2074 N N . GLY B 1 137 ? 36.910 7.594 6.330 1.00 19.34 137 GLY B N 1
ATOM 2075 C CA . GLY B 1 137 ? 37.668 6.957 5.242 1.00 17.87 137 GLY B CA 1
ATOM 2076 C C . GLY B 1 137 ? 37.032 5.642 4.842 1.00 18.63 137 GLY B C 1
ATOM 2077 O O . GLY B 1 137 ? 37.662 4.796 4.211 1.00 18.05 137 GLY B O 1
ATOM 2078 N N . ASN B 1 138 ? 35.772 5.467 5.229 1.00 19.20 138 ASN B N 1
ATOM 2079 C CA . ASN B 1 138 ? 34.926 4.372 4.800 1.00 19.52 138 ASN B CA 1
ATOM 2080 C C . ASN B 1 138 ? 35.548 2.941 4.985 1.00 19.92 138 ASN B C 1
ATOM 2081 O O . ASN B 1 138 ? 35.397 2.037 4.151 1.00 19.48 138 ASN B O 1
ATOM 2086 N N . ALA B 1 139 ? 36.159 2.751 6.159 1.00 19.76 139 ALA B N 1
ATOM 2087 C CA . ALA B 1 139 ? 36.910 1.556 6.543 1.00 19.92 139 ALA B CA 1
ATOM 2088 C C . ALA B 1 139 ? 36.058 0.355 7.043 1.00 20.73 139 ALA B C 1
ATOM 2089 O O . ALA B 1 139 ? 36.605 -0.692 7.410 1.00 23.04 139 ALA B O 1
ATOM 2091 N N . GLY B 1 140 ? 34.729 0.507 7.083 1.00 21.27 140 GLY B N 1
ATOM 2092 C CA . GLY B 1 140 ? 33.831 -0.566 7.458 1.00 20.19 140 GLY B CA 1
ATOM 2093 C C . GLY B 1 140 ? 33.899 -0.836 8.956 1.00 20.53 140 GLY B C 1
ATOM 2094 O O . GLY B 1 140 ? 34.357 0.024 9.713 1.00 19.73 140 GLY B O 1
ATOM 2095 N N . GLY B 1 141 ? 33.503 -2.058 9.352 1.00 20.32 141 GLY B N 1
ATOM 2096 C CA . GLY B 1 141 ? 33.294 -2.448 10.738 1.00 20.59 141 GLY B CA 1
ATOM 2097 C C . GLY B 1 141 ? 34.492 -2.410 11.653 1.00 21.52 141 GLY B C 1
ATOM 2098 O O . GLY B 1 141 ? 35.654 -2.517 11.210 1.00 23.07 141 GLY B O 1
ATOM 2099 N N . ARG B 1 142 ? 34.205 -2.248 12.925 1.00 21.03 142 ARG B N 1
ATOM 2100 C CA . ARG B 1 142 ? 35.215 -2.278 13.967 1.00 22.02 142 ARG B CA 1
ATOM 2101 C C . ARG B 1 142 ? 35.524 -3.751 14.366 1.00 23.22 142 ARG B C 1
ATOM 2102 O O . ARG B 1 142 ? 34.765 -4.343 15.155 1.00 24.10 142 ARG B O 1
ATOM 2110 N N . ILE B 1 143 ? 36.621 -4.323 13.837 1.00 22.49 143 ILE B N 1
ATOM 2111 C CA A ILE B 1 143 ? 36.877 -5.766 13.914 0.50 22.86 143 ILE B CA 1
ATOM 2112 C CA B ILE B 1 143 ? 36.845 -5.779 13.962 0.50 21.85 143 ILE B CA 1
ATOM 2113 C C . ILE B 1 143 ? 37.650 -6.185 15.210 1.00 22.79 143 ILE B C 1
ATOM 2114 O O . ILE B 1 143 ? 37.611 -7.325 15.627 1.00 22.21 143 ILE B O 1
ATOM 2123 N N . ALA B 1 144 ? 38.336 -5.217 15.843 1.00 22.75 144 ALA B N 1
ATOM 2124 C CA . ALA B 1 144 ? 39.108 -5.426 17.074 1.00 21.51 144 ALA B CA 1
ATOM 2125 C C . ALA B 1 144 ? 39.359 -4.046 17.661 1.00 21.83 144 ALA B C 1
ATOM 2126 O O . ALA B 1 144 ? 39.338 -3.061 16.925 1.00 22.12 144 ALA B O 1
ATOM 2128 N N . CYS B 1 145 ? 39.520 -3.988 18.986 1.00 21.14 145 CYS B N 1
ATOM 2129 C CA . CYS B 1 145 ? 39.834 -2.776 19.695 1.00 22.13 145 CYS B CA 1
ATOM 2130 C C . CYS B 1 145 ? 40.279 -3.152 21.097 1.00 22.44 145 CYS B C 1
ATOM 2131 O O . CYS B 1 145 ? 39.997 -4.271 21.584 1.00 21.22 145 CYS B O 1
ATOM 2134 N N . GLY B 1 146 ? 40.994 -2.226 21.745 1.00 20.99 146 GLY B N 1
ATOM 2135 C CA . GLY B 1 146 ? 41.368 -2.388 23.125 1.00 18.78 146 GLY B CA 1
ATOM 2136 C C . GLY B 1 146 ? 41.543 -0.990 23.623 1.00 18.88 146 GLY B C 1
ATOM 2137 O O . GLY B 1 146 ? 41.851 -0.086 22.828 1.00 19.47 146 GLY B O 1
ATOM 2138 N N . ILE B 1 147 ? 41.322 -0.796 24.930 1.00 18.01 147 ILE B N 1
ATOM 2139 C CA A ILE B 1 147 ? 41.538 0.500 25.547 0.50 17.15 147 ILE B CA 1
ATOM 2140 C CA B ILE B 1 147 ? 41.533 0.501 25.591 0.50 16.39 147 ILE B CA 1
ATOM 2141 C C . ILE B 1 147 ? 43.031 0.679 25.794 1.00 16.82 147 ILE B C 1
ATOM 2142 O O . ILE B 1 147 ? 43.772 -0.305 26.047 1.00 15.59 147 ILE B O 1
ATOM 2151 N N . ILE B 1 148 ? 43.504 1.913 25.602 1.00 16.25 148 ILE B N 1
ATOM 2152 C CA . ILE B 1 148 ? 44.901 2.212 25.771 1.00 15.97 148 ILE B CA 1
ATOM 2153 C C . ILE B 1 148 ? 45.169 2.420 27.282 1.00 16.66 148 ILE B C 1
ATOM 2154 O O . ILE B 1 148 ? 44.870 3.482 27.847 1.00 16.68 148 ILE B O 1
ATOM 2159 N N . GLY B 1 149 ? 45.648 1.353 27.910 1.00 16.51 149 GLY B N 1
ATOM 2160 C CA . GLY B 1 149 ? 45.914 1.324 29.330 1.00 18.02 149 GLY B CA 1
ATOM 2161 C C . GLY B 1 149 ? 47.284 1.918 29.599 1.00 18.14 149 GLY B C 1
ATOM 2162 O O . GLY B 1 149 ? 48.175 1.826 28.764 1.00 17.91 149 GLY B O 1
ATOM 2163 N N . LEU B 1 150 ? 47.427 2.551 30.756 1.00 18.55 150 LEU B N 1
ATOM 2164 C CA . LEU B 1 150 ? 48.688 3.085 31.167 1.00 19.91 150 LEU B CA 1
ATOM 2165 C C . LEU B 1 150 ? 49.558 1.888 31.484 1.00 19.75 150 LEU B C 1
ATOM 2166 O O . LEU B 1 150 ? 49.130 0.963 32.204 1.00 19.29 150 LEU B O 1
ATOM 2171 N N . GL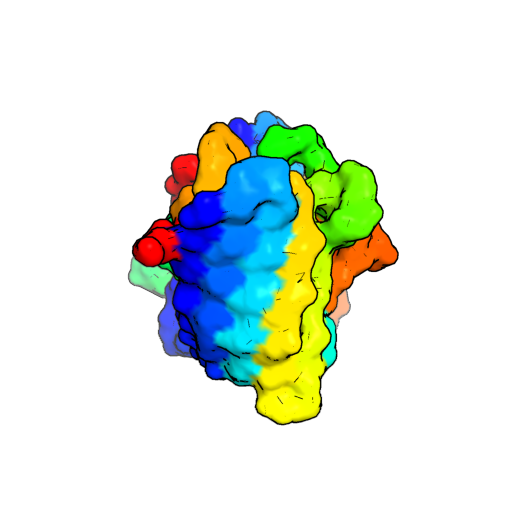N B 1 151 ? 50.787 1.944 30.990 1.00 19.08 151 GLN B N 1
ATOM 2172 C CA . GLN B 1 151 ? 51.739 0.896 31.209 1.00 19.22 151 GLN B CA 1
ATOM 2173 C C . GLN B 1 151 ? 52.906 1.399 32.116 1.00 21.23 151 GLN B C 1
ATOM 2174 O O . GLN B 1 151 ? 53.219 2.615 32.210 1.00 20.20 151 GLN B O 1
ATOM 2180 N N . GLY B 1 152 ? 53.575 0.443 32.752 1.00 22.19 152 GLY B N 1
ATOM 2181 C CA . GLY B 1 152 ? 54.596 0.781 33.706 1.00 25.00 152 GLY B CA 1
ATOM 2182 C C . GLY B 1 152 ? 56.014 0.779 33.176 1.00 26.33 152 GLY B C 1
ATOM 2183 O O . GLY B 1 152 ? 56.747 1.469 33.885 1.00 27.83 152 GLY B O 1
#

Secondary structure (DSSP, 8-state):
-EEEEEE-B-SSS-EEEEEEEESTTSPEEEEEEEES--SEEEEEEEES----TTGGGGG-SB--TT-PPP--TTSSS--TTEEEEEEE-TTS-EEEEEEESS--SSSTT--TTSEEEEESS---TT-S-STTTTTTTT---EEEEEE-EE--/-EEEEEE-B-SSS-EEEEEEEESTTSPEEEEEEEES--SEEEEEEEBS----TTTTGGG-SB--TT------TT-SS--TTEEEEEEE-TTS-EEEEEEESS--SSSTT--TTSEEEEESS---TT-SSSTTHHHHTT---EEEEEEEEE--

Solvent-accessible surface area: 13907 Å² total; per-residue (Å²): 130,18,61,0,35,0,103,14,76,38,116,112,61,10,49,17,13,0,44,1,39,8,131,59,140,35,57,0,37,0,43,2,51,1,47,47,11,147,64,24,88,4,0,0,0,0,2,17,93,24,63,65,131,107,38,22,125,26,0,15,92,5,5,45,68,74,66,74,83,2,2,12,39,151,59,148,57,7,14,5,0,0,4,4,37,4,96,4,31,142,87,7,44,2,68,28,48,30,74,7,145,66,0,28,6,76,55,120,85,18,0,48,35,54,0,0,0,0,7,23,57,65,8,34,57,6,170,52,77,80,173,74,3,101,55,43,0,58,0,43,32,66,30,0,4,2,74,0,26,138,63,104,139,24,62,0,36,0,105,13,79,42,121,82,62,9,52,18,65,0,79,2,39,9,121,56,142,32,51,1,34,0,56,3,96,5,47,41,7,137,70,32,84,5,0,0,0,0,2,20,94,24,65,74,132,68,38,21,38,28,0,17,93,9,8,49,64,70,67,86,87,4,2,17,43,162,50,154,57,10,11,4,0,0,4,2,39,4,99,5,30,144,120,8,56,4,97,30,91,28,81,8,152,70,0,26,9,77,50,131,98,20,0,52,36,55,1,0,0,1,10,30,61,70,5,32,58,8,156,35,92,91,170,42,2,130,56,46,0,50,2,25,12,68,34,0,5,7,73,0,26,138,62,106

Organism: NCBI:txid487759

Nearest PDB structures (foldseek):
  2q2l-assembly1_B  TM=1.002E+00  e=5.169E-30  Potentilla atrosanguinea
  8jd8-assembly1_D  TM=9.991E-01  e=2.435E-27  Citrus x limon
  3km2-assembly1_A  TM=9.971E-01  e=3.155E-23  Solanum lycopersicum
  8zd5-assembly2_D  TM=9.897E-01  e=4.774E-23  Canis lupus familiaris
  7wx1-assembly1_B  TM=9.880E-01  e=2.224E-22  Canis lupus familiaris

InterPro domains:
  IPR001424 Superoxide dismutase, copper/zinc binding domain [PF00080] (14-148)
  IPR001424 Superoxide dismutase, copper/zinc binding domain [PR00068] (43-65)
  IPR001424 Superoxide dismutase, copper/zinc binding domain [PR00068] (79-88)
  IPR001424 Superoxide dismutase, copper/zinc binding domain [PR00068] (98-120)
  IPR001424 Superoxide dismutase, copper/zinc binding domain [PR00068] (123-149)
  IPR001424 Superoxide dismutase, copper/zinc binding domain [cd00305] (3-145)
  IPR018152 Superoxide dismutase, copper/zinc, binding site [PS00087] (43-53)
  IPR018152 Superoxide dismutase, copper/zinc, binding site [PS00332] (137-148)
  IPR024134 Superoxide dismutase (Cu/Zn) / superoxide dismutase copper chaperone [PTHR10003] (3-150)
  IPR036423 Superoxide dismutase-like, copper/zinc binding domain superfamily [G3DSA:2.60.40.200] (1-152)
  IPR036423 Superoxide dismutase-like, copper/zinc binding domain superfamily [SSF49329] (5-150)

CATH classification: 2.60.40.200

B-factor: mean 23.49, std 6.96, range [2.0, 56.41]

Foldseek 3Di:
DWKWKWWKDFPQPKGWMKIWDQDPQFWIKIKIKMARADFFKKFKWFACALDQPVHPVVLHFGAAPPPFWDAALPDPRHGLGRQFIFGQDPRRMTTDMGTHNSADCDDPSHSQRHKMFIANAGQLRLPPPDPCNRTRSPSHHGGMMTHIHTDD/DWKWKFFKDFPAQKGWMWIWDDDDLFWIKIKIKMFRADFFKKWKWWACAQDCVVHPVPLHFGAAPPPFWDAALPDPRHGLGHPFIFGQDPRRITTDMGTHNRADCDDPSHSQRGKMFIANAGQLRLPDPDPCSGHGSCRHDRGMMGGTHTDD

Sequence (304 aa):
MAKGVAVLSSSEGVAGTILFTQEGDGPTTVTGNISGLLKPGLHGFHVHALGDTTNGCMSTGPHFNPAGKEHGSSPEDETRHAGDLGNITVGDDGTACFTIVDKKQIPLTGPHSIIGRAVVVHADDPDDLGKGGHELSKSTGNAGGRIACGIIIGLQGMAKGVAVLSSSEGVAGTILFTQEGDGPTTVTGNIISGLKPGLHGFHVHALGDTTNGCMSTGPHFNPAGKEHGSPEDETRHAGDLGNITVGDDGTACFTIVDKKQIPLTGPHSIIGRAVVVHADPDDLGKGGHELSKSTGNAGGRIIACGIIIGLQG